Protein AF-A0AAW4WSS5-F1 (afdb_monomer_lite)

Sequence (251 aa):
MPKKILSFTLILIFLLSTAAFAASLDDFDKELLIRVYKDLDSDDLEYMARLGLNSKDISLILYYYSNSGQKLDDHQLRNIARKKDSLDDYHHNFWLPKIIFDDSLIRFRHPKRSRLLPPLNTNKYDRRREHLGGIETIKVRGPNYEYKYINDARGIEEKIEIKMQKYEYYYRDKNMIEKLDVNYANKKYSYYYKNLRTGRTIEKEGRGRKISRETVYNELKDSYQEDKSENGDNGIDISFDIIIDLSDLLN

Secondary structure (DSSP, 8-state):
--SSSHHHHHHHHHHSS------PPPHHHHHHHHHHEET--HHHHHHHHHTT--HHHHHHHHHHHHHHT--EEHHHHHHHHTTGGGGGGGGGGGT--SEE-SSS-----SPP-----PPTT-SEEEEEEEETTEEEEEEEETTEEEEEEEEGGGTEEEEEEEETTEEEEEEE-SSEEEEEEEETTTTEEEEEEEETTT--EEEEEEEPEEP-HHHHHHHHHHHHHHHHH--SS------EE--EE-GGG--

pLDDT: mean 84.86, std 17.18, range [31.66, 98.38]

Organism: NCBI:txid2886943

Structure (mmCIF, N/CA/C/O backbone):
data_AF-A0AAW4WSS5-F1
#
_entry.id   AF-A0AAW4WSS5-F1
#
loop_
_atom_site.group_PDB
_atom_site.id
_atom_site.type_symbol
_atom_site.label_atom_id
_atom_site.label_alt_id
_atom_site.label_comp_id
_atom_site.label_asym_id
_atom_site.label_entity_id
_atom_site.label_seq_id
_atom_site.pdbx_PDB_ins_code
_atom_site.Cartn_x
_atom_site.Cartn_y
_atom_site.Cartn_z
_atom_site.occupancy
_atom_site.B_iso_or_equiv
_atom_site.auth_seq_id
_atom_site.auth_comp_id
_atom_site.auth_asym_id
_atom_site.auth_atom_id
_atom_site.pdbx_PDB_model_num
ATOM 1 N N . MET A 1 1 ? 55.615 10.386 -30.350 1.00 52.59 1 MET A N 1
ATOM 2 C CA . MET A 1 1 ? 55.055 9.505 -29.299 1.00 52.59 1 MET A CA 1
ATOM 3 C C . MET A 1 1 ? 54.347 10.377 -28.267 1.00 52.59 1 MET A C 1
ATOM 5 O O . MET A 1 1 ? 55.039 11.015 -27.491 1.00 52.59 1 MET A O 1
ATOM 9 N N . PRO A 1 2 ? 53.017 10.561 -28.372 1.00 48.25 2 PRO A N 1
ATOM 10 C CA . PRO A 1 2 ? 52.142 10.285 -27.223 1.00 48.25 2 PRO A CA 1
ATOM 11 C C . PRO A 1 2 ? 50.711 9.931 -27.689 1.00 48.25 2 PRO A C 1
ATOM 13 O O . PRO A 1 2 ? 49.841 10.786 -27.778 1.00 48.25 2 PRO A O 1
ATOM 16 N N . LYS A 1 3 ? 50.447 8.672 -28.052 1.00 46.41 3 LYS A N 1
ATOM 17 C CA . LYS A 1 3 ? 49.067 8.194 -28.309 1.00 46.41 3 LYS A CA 1
ATOM 18 C C . LYS A 1 3 ? 48.658 7.010 -27.430 1.00 46.41 3 LYS A C 1
ATOM 20 O O . LYS A 1 3 ? 47.495 6.640 -27.415 1.00 46.41 3 LYS A O 1
ATOM 25 N N . LYS A 1 4 ? 49.594 6.448 -26.656 1.00 47.72 4 LYS A N 1
ATOM 26 C CA . LYS A 1 4 ? 49.336 5.294 -25.777 1.00 47.72 4 LYS A CA 1
ATOM 27 C C . LYS A 1 4 ? 48.935 5.671 -24.345 1.00 47.72 4 LYS A C 1
ATOM 29 O O . LYS A 1 4 ? 48.371 4.837 -23.655 1.00 47.72 4 LYS A O 1
ATOM 34 N N . ILE A 1 5 ? 49.164 6.918 -23.920 1.00 50.47 5 ILE A N 1
ATOM 35 C CA . ILE A 1 5 ? 48.844 7.369 -22.551 1.00 50.47 5 ILE A CA 1
ATOM 36 C C . ILE A 1 5 ? 47.370 7.797 -22.434 1.00 50.47 5 ILE A C 1
ATOM 38 O O . ILE A 1 5 ? 46.752 7.573 -21.402 1.00 50.47 5 ILE A O 1
ATOM 42 N N . LEU A 1 6 ? 46.764 8.313 -23.513 1.00 45.38 6 LEU A N 1
ATOM 43 C CA . LEU A 1 6 ? 45.373 8.791 -23.482 1.00 45.38 6 LEU A CA 1
ATOM 44 C C . LEU A 1 6 ? 44.325 7.662 -23.473 1.00 45.38 6 LEU A C 1
ATOM 46 O O . LEU A 1 6 ? 43.190 7.876 -23.067 1.00 45.38 6 LEU A O 1
ATOM 50 N N . SER A 1 7 ? 44.694 6.458 -23.924 1.00 47.03 7 SER A N 1
ATOM 51 C CA . SER A 1 7 ? 43.761 5.324 -23.969 1.00 47.03 7 SER A CA 1
ATOM 52 C C . SER A 1 7 ? 43.646 4.603 -22.623 1.00 47.03 7 SER A C 1
ATOM 54 O O . SER A 1 7 ? 42.629 3.969 -22.363 1.00 47.03 7 SER A O 1
ATOM 56 N N . PHE A 1 8 ? 44.660 4.714 -21.758 1.00 45.06 8 PHE A N 1
ATOM 57 C CA . PHE A 1 8 ? 44.653 4.075 -20.438 1.00 45.06 8 PHE A CA 1
ATOM 58 C C . PHE A 1 8 ? 43.858 4.878 -19.401 1.00 45.06 8 PHE A C 1
ATOM 60 O O . PHE A 1 8 ? 43.203 4.286 -18.549 1.00 45.06 8 PHE A O 1
ATOM 67 N N . THR A 1 9 ? 43.833 6.211 -19.502 1.00 50.53 9 THR A N 1
ATOM 68 C CA . THR A 1 9 ? 43.007 7.057 -18.626 1.00 50.53 9 THR A CA 1
ATOM 69 C C . THR A 1 9 ? 41.514 6.915 -18.911 1.00 50.53 9 THR A C 1
ATOM 71 O O . THR A 1 9 ? 40.727 6.928 -17.971 1.00 50.53 9 THR A O 1
ATOM 74 N N . LEU A 1 10 ? 41.103 6.696 -20.167 1.00 46.38 10 LEU A N 1
ATOM 75 C CA . LEU A 1 10 ? 39.686 6.490 -20.493 1.00 46.38 10 LEU A CA 1
ATOM 76 C C . LEU A 1 10 ? 39.153 5.138 -19.984 1.00 46.38 10 LEU A C 1
ATOM 78 O O . LEU A 1 10 ? 38.023 5.067 -19.514 1.00 46.38 10 LEU A O 1
ATOM 82 N N . ILE A 1 11 ? 39.978 4.085 -20.021 1.00 49.66 11 ILE A N 1
ATOM 83 C CA . ILE A 1 11 ? 39.623 2.754 -19.496 1.00 49.66 11 ILE A CA 1
ATOM 84 C C . ILE A 1 11 ? 39.577 2.769 -17.960 1.00 49.66 11 ILE A C 1
ATOM 86 O O . ILE A 1 11 ? 38.700 2.144 -17.370 1.00 49.66 11 ILE A O 1
ATOM 90 N N . LEU A 1 12 ? 40.447 3.543 -17.300 1.00 42.94 12 LEU A N 1
ATOM 91 C CA . LEU A 1 12 ? 40.427 3.684 -15.842 1.00 42.94 12 LEU A CA 1
ATOM 92 C C . LEU A 1 12 ? 39.216 4.499 -15.346 1.00 42.94 12 LEU A C 1
ATOM 94 O O . LEU A 1 12 ? 38.620 4.142 -14.337 1.00 42.94 12 LEU A O 1
ATOM 98 N N . ILE A 1 13 ? 38.793 5.536 -16.081 1.00 48.16 13 ILE A N 1
ATOM 99 C CA . ILE A 1 13 ? 37.573 6.308 -15.771 1.00 48.16 13 ILE A CA 1
ATOM 100 C C . ILE A 1 13 ? 36.303 5.468 -16.005 1.00 48.16 13 ILE A C 1
ATOM 102 O O . ILE A 1 13 ? 35.324 5.631 -15.281 1.00 48.16 13 ILE A O 1
ATOM 106 N N . PHE A 1 14 ? 36.327 4.528 -16.956 1.00 41.00 14 PHE A N 1
ATOM 107 C CA . PHE A 1 14 ? 35.210 3.604 -17.191 1.00 41.00 14 PHE A CA 1
ATOM 108 C C . PHE A 1 14 ? 35.157 2.441 -16.183 1.00 41.00 14 PHE A C 1
ATOM 110 O O . PHE A 1 14 ? 34.084 1.912 -15.919 1.00 41.00 14 PHE A O 1
ATOM 117 N N . LEU A 1 15 ? 36.291 2.060 -15.583 1.00 39.00 15 LEU A N 1
ATOM 118 C CA . LEU A 1 15 ? 36.346 1.062 -14.503 1.00 39.00 15 LEU A CA 1
ATOM 119 C C . LEU A 1 15 ? 36.041 1.654 -13.116 1.00 39.00 15 LEU A C 1
ATOM 121 O O . LEU A 1 15 ? 35.640 0.924 -12.215 1.00 39.00 15 LEU A O 1
ATOM 125 N N . LEU A 1 16 ? 36.181 2.972 -12.939 1.00 35.91 16 LEU A N 1
ATOM 126 C CA . LEU A 1 16 ? 35.807 3.677 -11.706 1.00 35.91 16 LEU A CA 1
ATOM 127 C C . LEU A 1 16 ? 34.313 4.045 -11.632 1.00 35.91 16 LEU A C 1
ATOM 12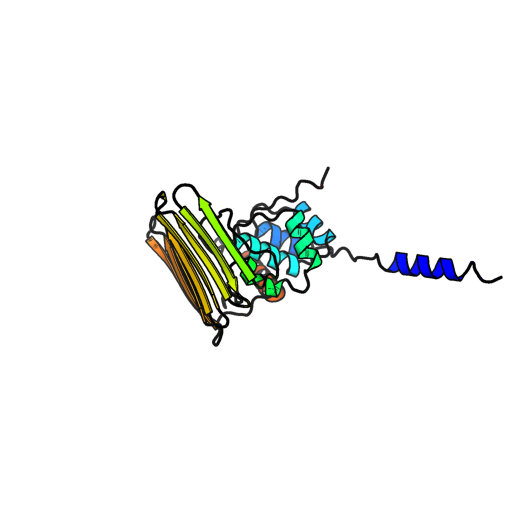9 O O . LEU A 1 16 ? 33.848 4.430 -10.562 1.00 35.91 16 LEU A O 1
ATOM 133 N N . SER A 1 17 ? 33.540 3.905 -12.717 1.00 36.25 17 SER A N 1
ATOM 134 C CA . SER A 1 17 ? 32.095 4.195 -12.723 1.00 36.25 17 SER A CA 1
ATOM 135 C C . SER A 1 17 ? 31.201 2.990 -12.403 1.00 36.25 17 SER A C 1
ATOM 137 O O . SER A 1 17 ? 29.992 3.160 -12.263 1.00 36.25 17 SER A O 1
ATOM 139 N N . THR A 1 18 ? 31.763 1.787 -12.235 1.00 40.75 18 THR A N 1
ATOM 140 C CA . THR A 1 18 ? 30.997 0.575 -11.883 1.00 40.75 18 THR A CA 1
ATOM 141 C C . THR A 1 18 ? 31.206 0.102 -10.451 1.00 40.75 18 THR A C 1
ATOM 143 O O . THR A 1 18 ? 30.745 -0.983 -10.103 1.00 40.75 18 THR A O 1
ATOM 146 N N . ALA A 1 19 ? 31.814 0.913 -9.581 1.00 39.81 19 ALA A N 1
ATOM 147 C CA . ALA A 1 19 ? 31.642 0.738 -8.142 1.00 39.81 19 ALA A CA 1
ATOM 148 C C . ALA A 1 19 ? 30.224 1.193 -7.754 1.00 39.81 19 ALA A C 1
ATOM 150 O O . ALA A 1 19 ? 30.029 2.160 -7.021 1.00 39.81 19 ALA A O 1
ATOM 151 N N . ALA A 1 20 ? 29.211 0.506 -8.290 1.00 44.41 20 ALA A N 1
ATOM 152 C CA . ALA A 1 20 ? 27.921 0.444 -7.642 1.00 44.41 20 ALA A CA 1
ATOM 153 C C . ALA A 1 20 ? 28.213 -0.169 -6.274 1.00 44.41 20 ALA A C 1
ATOM 155 O O . ALA A 1 20 ? 28.482 -1.364 -6.170 1.00 44.41 20 ALA A O 1
ATOM 156 N N . PHE A 1 21 ? 28.276 0.671 -5.241 1.00 44.75 21 PHE A N 1
ATOM 157 C CA . PHE A 1 21 ? 28.207 0.203 -3.869 1.00 44.75 21 PHE A CA 1
ATOM 158 C C . PHE A 1 21 ? 26.943 -0.650 -3.799 1.00 44.75 21 PHE A C 1
ATOM 160 O O . PHE A 1 21 ? 25.836 -0.111 -3.834 1.00 44.75 21 PHE A O 1
ATOM 167 N N . ALA A 1 22 ? 27.100 -1.975 -3.793 1.00 48.97 22 ALA A N 1
ATOM 168 C CA . ALA A 1 22 ? 26.022 -2.857 -3.400 1.00 48.97 22 ALA A CA 1
ATOM 169 C C . ALA A 1 22 ? 25.652 -2.391 -1.994 1.00 48.97 22 ALA A C 1
ATOM 171 O O . ALA A 1 22 ? 26.481 -2.454 -1.085 1.00 48.97 22 ALA A O 1
ATOM 172 N N . ALA A 1 23 ? 24.471 -1.795 -1.851 1.00 56.12 23 ALA A N 1
ATOM 173 C CA . ALA A 1 23 ? 23.984 -1.374 -0.556 1.00 56.12 23 ALA A CA 1
ATOM 174 C C . ALA A 1 23 ? 23.764 -2.660 0.239 1.00 56.12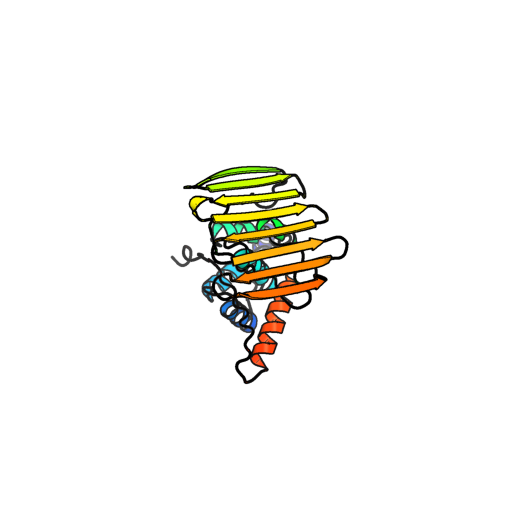 23 ALA A C 1
ATOM 176 O O . ALA A 1 23 ? 22.763 -3.335 0.042 1.00 56.12 23 ALA A O 1
ATOM 177 N N . SER A 1 24 ? 24.730 -3.067 1.060 1.00 67.69 24 SER A N 1
ATOM 178 C CA . SER A 1 24 ? 24.534 -4.211 1.940 1.00 67.69 24 SER A CA 1
ATOM 179 C C . SER A 1 24 ? 23.489 -3.812 2.973 1.00 67.69 24 SER A C 1
ATOM 181 O O . SER A 1 24 ? 23.709 -2.862 3.726 1.00 67.69 24 SER A O 1
ATOM 183 N N . LEU A 1 25 ? 22.356 -4.510 2.981 1.00 84.44 25 LEU A N 1
ATOM 184 C CA . LEU A 1 25 ? 21.400 -4.428 4.080 1.00 84.44 25 LEU A CA 1
ATOM 185 C C . LEU A 1 25 ? 22.075 -4.951 5.345 1.00 84.44 25 LEU A C 1
ATOM 187 O O . LEU A 1 25 ? 22.717 -6.004 5.295 1.00 84.44 25 LEU A O 1
ATOM 191 N N . ASP A 1 26 ? 21.942 -4.217 6.447 1.00 89.25 26 ASP A N 1
ATOM 192 C CA . ASP A 1 26 ? 22.393 -4.719 7.738 1.00 89.25 26 ASP A CA 1
ATOM 193 C C . ASP A 1 26 ? 21.463 -5.833 8.254 1.00 89.25 26 ASP A C 1
ATOM 195 O O . ASP A 1 26 ? 20.334 -6.009 7.782 1.00 89.25 26 ASP A O 1
ATOM 199 N N . ASP A 1 27 ? 21.964 -6.630 9.199 1.00 90.12 27 ASP A N 1
ATOM 200 C CA . ASP A 1 27 ? 21.242 -7.799 9.711 1.00 90.12 27 ASP A CA 1
ATOM 201 C C . ASP A 1 27 ? 19.931 -7.413 10.409 1.00 90.12 27 ASP A C 1
ATOM 203 O O . ASP A 1 27 ? 18.954 -8.162 10.349 1.00 90.12 27 ASP A O 1
ATOM 207 N N . PHE A 1 28 ? 19.885 -6.230 11.031 1.00 90.38 28 PHE A N 1
ATOM 208 C CA . PHE A 1 28 ? 18.679 -5.719 11.677 1.00 90.38 28 PHE A CA 1
ATOM 209 C C . PHE A 1 28 ? 17.586 -5.427 10.644 1.00 90.38 28 PHE A C 1
ATOM 211 O O . PHE A 1 28 ? 16.444 -5.845 10.827 1.00 90.38 28 PHE A O 1
ATOM 218 N N . ASP A 1 29 ? 17.930 -4.748 9.551 1.00 93.19 29 ASP A N 1
ATOM 219 C CA . ASP A 1 29 ? 17.008 -4.415 8.469 1.00 93.19 29 ASP A CA 1
ATOM 220 C C . ASP A 1 29 ? 16.487 -5.679 7.774 1.00 93.19 29 ASP A C 1
ATOM 222 O O . ASP A 1 29 ? 15.298 -5.760 7.456 1.00 93.19 29 ASP A O 1
ATOM 226 N N . LYS A 1 30 ? 17.343 -6.693 7.577 1.00 92.56 30 LYS A N 1
ATOM 227 C CA . LYS A 1 30 ? 16.909 -7.993 7.042 1.00 92.56 30 LYS A CA 1
ATOM 228 C C . LYS A 1 30 ? 15.907 -8.681 7.970 1.00 92.56 30 LYS A C 1
ATOM 230 O O . LYS A 1 30 ? 14.840 -9.090 7.514 1.00 92.56 30 LYS A O 1
ATOM 235 N N . GLU A 1 31 ? 16.226 -8.778 9.263 1.00 92.38 31 GLU A N 1
ATOM 236 C CA . GLU A 1 31 ? 15.353 -9.396 10.271 1.00 92.38 31 GLU A CA 1
ATOM 237 C C . GLU A 1 31 ? 14.001 -8.668 10.358 1.00 92.38 31 GLU A C 1
ATOM 239 O O . GLU A 1 31 ? 12.949 -9.310 10.345 1.00 92.38 31 GLU A O 1
ATOM 244 N N . LEU A 1 32 ? 14.026 -7.330 10.388 1.00 92.38 32 LEU A N 1
ATOM 245 C CA . LEU A 1 32 ? 12.836 -6.480 10.385 1.00 92.38 32 LEU A CA 1
ATOM 246 C C . LEU A 1 32 ? 11.932 -6.798 9.188 1.00 92.38 32 LEU A C 1
ATOM 248 O O . LEU A 1 32 ? 10.745 -7.072 9.360 1.00 92.38 32 LEU A O 1
ATOM 252 N N . LEU A 1 33 ? 12.482 -6.758 7.972 1.00 93.69 33 LEU A N 1
ATOM 253 C CA . LEU A 1 33 ? 11.693 -6.891 6.749 1.00 93.69 33 LEU A CA 1
ATOM 254 C C . LEU A 1 33 ? 11.118 -8.300 6.570 1.00 93.69 33 LEU A C 1
ATOM 256 O O . LEU A 1 33 ? 9.941 -8.414 6.230 1.00 93.69 33 LEU A O 1
ATOM 260 N N . ILE A 1 34 ? 11.902 -9.348 6.846 1.00 92.38 34 ILE A N 1
ATOM 261 C CA . ILE A 1 34 ? 11.443 -10.748 6.778 1.00 92.38 34 ILE A CA 1
ATOM 262 C C . ILE A 1 34 ? 10.308 -10.995 7.776 1.00 92.38 34 ILE A C 1
ATOM 264 O O . ILE A 1 34 ? 9.350 -11.704 7.478 1.00 92.38 34 ILE A O 1
ATOM 268 N N . ARG A 1 35 ? 10.382 -10.395 8.969 1.00 89.81 35 ARG A N 1
ATOM 269 C CA . ARG A 1 35 ? 9.326 -10.553 9.973 1.00 89.81 35 ARG A CA 1
ATOM 270 C C . ARG A 1 35 ? 8.041 -9.821 9.588 1.00 89.81 35 ARG A C 1
ATOM 272 O O . ARG A 1 35 ? 6.952 -10.348 9.802 1.00 89.81 35 ARG A O 1
ATOM 279 N N . VAL A 1 36 ? 8.164 -8.612 9.044 1.00 90.75 36 VAL A N 1
ATOM 280 C CA . VAL A 1 36 ? 7.022 -7.760 8.684 1.00 90.75 36 VAL A CA 1
ATOM 281 C C . VAL A 1 36 ? 6.296 -8.271 7.439 1.00 90.75 36 VAL A C 1
ATOM 283 O O . VAL A 1 36 ? 5.067 -8.225 7.379 1.00 90.75 36 VAL A O 1
ATOM 286 N N . TYR A 1 37 ? 7.022 -8.737 6.423 1.00 91.19 37 TYR A N 1
ATOM 287 C CA . TYR A 1 37 ? 6.441 -9.129 5.140 1.00 91.19 37 TYR A CA 1
ATOM 288 C C . TYR A 1 37 ? 6.441 -10.644 4.982 1.00 91.19 37 TYR A C 1
ATOM 290 O O . TYR A 1 37 ? 7.486 -11.264 4.813 1.00 91.19 37 TYR A O 1
ATOM 298 N N . LYS A 1 38 ? 5.247 -11.244 4.992 1.00 84.62 38 LYS A N 1
ATOM 299 C CA . LYS A 1 38 ? 5.111 -12.694 4.808 1.00 84.62 38 LYS A CA 1
ATOM 300 C C . LYS A 1 38 ? 5.587 -13.108 3.425 1.00 84.62 38 LYS A C 1
ATOM 302 O O . LYS A 1 38 ? 5.317 -12.404 2.459 1.00 84.62 38 LYS A O 1
ATOM 307 N N . ASP A 1 39 ? 6.193 -14.284 3.342 1.00 85.75 39 ASP A N 1
ATOM 308 C CA . ASP A 1 39 ? 6.726 -14.872 2.108 1.00 85.75 39 ASP A CA 1
ATOM 309 C C . ASP A 1 39 ? 7.959 -14.145 1.537 1.00 85.75 39 ASP A C 1
ATOM 311 O O . ASP A 1 39 ? 8.368 -14.457 0.426 1.00 85.75 39 ASP A O 1
ATOM 315 N N . LEU A 1 40 ? 8.553 -13.200 2.280 1.00 90.25 40 LEU A N 1
ATOM 316 C CA . LEU A 1 40 ? 9.841 -12.590 1.952 1.00 90.25 40 LEU A CA 1
ATOM 317 C C . LEU A 1 40 ? 10.980 -13.376 2.608 1.00 90.25 40 LEU A C 1
ATOM 319 O O . LEU A 1 40 ? 10.927 -13.648 3.811 1.00 90.25 40 LEU A O 1
ATOM 323 N N . ASP A 1 41 ? 12.032 -13.674 1.852 1.00 90.56 41 ASP A N 1
ATOM 324 C CA . ASP A 1 41 ? 13.237 -14.312 2.381 1.00 90.56 41 ASP A CA 1
ATOM 325 C C . ASP A 1 41 ? 14.504 -13.445 2.236 1.00 90.56 41 ASP A C 1
ATOM 327 O O . ASP A 1 41 ? 14.482 -12.295 1.785 1.00 90.56 41 ASP A O 1
ATOM 331 N N . SER A 1 42 ? 15.635 -13.974 2.715 1.00 91.00 42 SER A N 1
ATOM 332 C CA . SER A 1 42 ? 16.917 -13.265 2.650 1.00 91.00 42 SER A CA 1
ATOM 333 C C . SER A 1 42 ? 17.444 -13.137 1.218 1.00 91.00 42 SER A C 1
ATOM 335 O O . SER A 1 42 ? 18.116 -12.148 0.922 1.00 91.00 42 SER A O 1
ATOM 337 N N . ASP A 1 43 ? 17.159 -14.097 0.338 1.00 90.94 43 ASP A N 1
ATOM 338 C CA . ASP A 1 43 ? 17.661 -14.094 -1.037 1.00 90.94 43 ASP A CA 1
ATOM 339 C C . ASP A 1 43 ? 16.951 -13.006 -1.854 1.00 90.94 43 ASP A C 1
ATOM 341 O O . ASP A 1 43 ? 17.603 -12.251 -2.583 1.00 90.94 43 ASP A O 1
ATOM 345 N N . ASP A 1 44 ? 15.641 -12.838 -1.646 1.00 92.94 44 ASP A N 1
ATOM 346 C CA . ASP A 1 44 ? 14.851 -11.732 -2.189 1.00 92.94 44 ASP A CA 1
ATOM 347 C C . ASP A 1 44 ? 15.447 -10.371 -1.796 1.00 92.94 44 ASP A C 1
ATOM 349 O O . ASP A 1 44 ? 15.666 -9.494 -2.640 1.00 92.94 44 ASP A O 1
ATOM 353 N N . LEU A 1 45 ? 15.745 -10.190 -0.505 1.00 94.06 45 LEU A N 1
ATOM 354 C CA . LEU A 1 45 ? 16.316 -8.953 0.031 1.00 94.06 45 LEU A CA 1
ATOM 355 C C . LEU A 1 45 ? 17.715 -8.672 -0.513 1.00 94.06 45 LEU A C 1
ATOM 357 O O . LEU A 1 45 ? 18.035 -7.532 -0.864 1.00 94.06 45 LEU A O 1
ATOM 361 N N . GLU A 1 46 ? 18.554 -9.699 -0.614 1.00 92.00 46 GLU A N 1
ATOM 362 C CA . GLU A 1 46 ? 19.876 -9.573 -1.218 1.00 92.00 46 GLU A CA 1
ATOM 363 C C . GLU A 1 46 ? 19.794 -9.215 -2.693 1.00 92.00 46 GLU A C 1
ATOM 365 O O . GLU A 1 46 ? 20.582 -8.399 -3.181 1.00 92.00 46 GLU A O 1
ATOM 370 N N . TYR A 1 47 ? 18.828 -9.778 -3.410 1.00 91.69 47 TYR A N 1
ATOM 371 C CA . TYR A 1 47 ? 18.610 -9.431 -4.798 1.00 91.69 47 TYR A CA 1
ATOM 372 C C . TYR A 1 47 ? 18.176 -7.967 -4.955 1.00 91.69 47 TYR A C 1
ATOM 374 O O . TYR A 1 47 ? 18.758 -7.232 -5.759 1.00 91.69 47 TYR A O 1
ATOM 382 N N . MET A 1 48 ? 17.236 -7.493 -4.130 1.00 94.56 48 MET A N 1
ATOM 383 C CA . MET A 1 48 ? 16.845 -6.078 -4.094 1.00 94.56 48 MET A CA 1
ATOM 384 C C . MET A 1 48 ? 18.035 -5.156 -3.784 1.00 94.56 48 MET A C 1
ATOM 386 O O . MET A 1 48 ? 18.236 -4.150 -4.471 1.00 94.56 48 MET A O 1
ATOM 390 N N . ALA A 1 49 ? 18.867 -5.525 -2.809 1.00 93.94 49 ALA A N 1
ATOM 391 C CA . ALA A 1 49 ? 20.089 -4.808 -2.454 1.00 93.94 49 ALA A CA 1
ATOM 392 C C . ALA A 1 49 ? 21.099 -4.736 -3.616 1.00 93.94 49 ALA A C 1
ATOM 394 O O . ALA A 1 49 ? 21.665 -3.673 -3.892 1.00 93.94 49 ALA A O 1
ATOM 395 N N . ARG A 1 50 ? 21.282 -5.836 -4.364 1.00 92.06 50 ARG A N 1
ATOM 396 C CA . ARG A 1 50 ? 22.129 -5.883 -5.575 1.00 92.06 50 ARG A CA 1
ATOM 397 C C . ARG A 1 50 ? 21.624 -4.961 -6.688 1.00 92.06 50 ARG A C 1
ATOM 399 O O . ARG A 1 50 ? 22.427 -4.495 -7.493 1.00 92.06 50 ARG A O 1
ATOM 406 N N . LEU A 1 51 ? 20.326 -4.647 -6.722 1.00 93.19 51 LEU A N 1
ATOM 407 C CA . LEU A 1 51 ? 19.750 -3.646 -7.630 1.00 93.19 51 LEU A CA 1
ATOM 408 C C . LEU A 1 51 ? 19.962 -2.192 -7.158 1.00 93.19 51 LEU A C 1
ATOM 410 O O . LEU A 1 51 ? 19.504 -1.262 -7.825 1.00 93.19 51 LEU A O 1
ATOM 414 N N . GLY A 1 52 ? 20.664 -1.975 -6.042 1.00 93.12 52 GLY A N 1
ATOM 415 C CA . GLY A 1 52 ? 20.975 -0.648 -5.504 1.00 93.12 52 GLY A CA 1
ATOM 416 C C . GLY A 1 52 ? 19.845 -0.025 -4.680 1.00 93.12 52 GLY A C 1
ATOM 417 O O . GLY A 1 52 ? 19.813 1.201 -4.521 1.00 93.12 52 GLY A O 1
ATOM 418 N N . LEU A 1 53 ? 18.911 -0.845 -4.189 1.00 95.12 53 LEU A N 1
ATOM 419 C CA . LEU A 1 53 ? 17.852 -0.440 -3.266 1.00 95.12 53 LEU A CA 1
ATOM 420 C C . LEU A 1 53 ? 18.364 -0.557 -1.825 1.00 95.12 53 LEU A C 1
ATOM 422 O O . LEU A 1 53 ? 18.871 -1.603 -1.432 1.00 95.12 53 LEU A O 1
ATOM 426 N N . ASN A 1 54 ? 18.236 0.510 -1.036 1.00 94.94 54 ASN A N 1
ATOM 427 C CA . ASN A 1 54 ? 18.505 0.443 0.407 1.00 94.94 54 ASN A CA 1
ATOM 428 C C . ASN A 1 54 ? 17.254 -0.017 1.181 1.00 94.94 54 ASN A C 1
ATOM 430 O O . ASN A 1 54 ? 16.173 -0.138 0.605 1.00 94.94 54 ASN A O 1
ATOM 434 N N . SER A 1 55 ? 17.371 -0.226 2.494 1.00 95.38 55 SER A N 1
ATOM 435 C CA . SER A 1 55 ? 16.252 -0.682 3.332 1.00 95.38 55 SER A CA 1
ATOM 436 C C . SER A 1 55 ? 15.026 0.226 3.265 1.00 95.38 55 SER A C 1
ATOM 438 O O . SER A 1 55 ? 13.908 -0.273 3.218 1.00 95.38 55 SER A O 1
ATOM 440 N N . LYS A 1 56 ? 15.199 1.547 3.162 1.00 96.31 56 LYS A N 1
ATOM 441 C CA . LYS A 1 56 ? 14.077 2.491 3.025 1.00 96.31 56 LYS A CA 1
ATOM 442 C C . LYS A 1 56 ? 13.370 2.348 1.680 1.00 96.31 56 LYS A C 1
ATOM 444 O O . LYS A 1 56 ? 12.140 2.376 1.630 1.00 96.31 56 LYS A O 1
ATOM 449 N N . ASP A 1 57 ? 14.139 2.192 0.602 1.00 96.69 57 ASP A N 1
ATOM 450 C CA . ASP A 1 57 ? 13.592 1.949 -0.734 1.00 96.69 57 ASP A CA 1
ATOM 451 C C . ASP A 1 57 ? 12.785 0.641 -0.739 1.00 96.69 57 ASP A C 1
ATOM 453 O O . ASP A 1 57 ? 11.637 0.621 -1.187 1.00 96.69 57 ASP A O 1
ATOM 457 N N . ILE A 1 58 ? 13.359 -0.428 -0.179 1.00 96.62 58 ILE A N 1
ATOM 458 C CA . ILE A 1 58 ? 12.730 -1.750 -0.082 1.00 96.62 58 ILE A CA 1
ATOM 459 C C . ILE A 1 58 ? 11.456 -1.687 0.763 1.00 96.62 58 ILE A C 1
ATOM 461 O O . ILE A 1 58 ? 10.409 -2.142 0.303 1.00 96.62 58 ILE A O 1
ATOM 465 N N . SER A 1 59 ? 11.495 -1.057 1.942 1.00 96.12 59 SER A N 1
ATOM 466 C CA . SER A 1 59 ? 10.323 -0.888 2.809 1.00 96.12 59 SER A CA 1
ATOM 467 C C . SER A 1 59 ? 9.147 -0.254 2.076 1.00 96.12 59 SER A C 1
ATOM 469 O O . SER A 1 59 ? 8.019 -0.731 2.194 1.00 96.12 59 SER A O 1
ATOM 471 N N . LEU A 1 60 ? 9.392 0.806 1.299 1.00 96.44 60 LEU A N 1
ATOM 472 C CA . LEU A 1 60 ? 8.331 1.481 0.554 1.00 96.44 60 LEU A CA 1
ATOM 473 C C . LEU A 1 60 ? 7.781 0.615 -0.586 1.00 96.44 60 LEU A C 1
ATOM 475 O O . LEU A 1 60 ? 6.568 0.571 -0.789 1.00 96.44 60 LEU A O 1
ATOM 479 N N . ILE A 1 61 ? 8.655 -0.093 -1.309 1.00 95.50 61 ILE A N 1
ATOM 480 C CA . ILE A 1 61 ? 8.250 -1.015 -2.377 1.00 95.50 61 ILE A CA 1
ATOM 481 C C . ILE A 1 61 ? 7.365 -2.125 -1.801 1.00 95.50 61 ILE A C 1
ATOM 483 O O . ILE A 1 61 ? 6.244 -2.323 -2.266 1.00 95.50 61 ILE A O 1
ATOM 487 N N . LEU A 1 62 ? 7.814 -2.812 -0.753 1.00 95.25 62 LEU A N 1
ATOM 488 C CA . LEU A 1 62 ? 7.058 -3.903 -0.134 1.00 95.25 62 LEU A CA 1
ATOM 489 C C . LEU A 1 62 ? 5.716 -3.412 0.440 1.00 95.25 62 LEU A C 1
ATOM 491 O O . LEU A 1 62 ? 4.679 -4.064 0.272 1.00 95.25 62 LEU A O 1
ATOM 495 N N . TYR A 1 63 ? 5.691 -2.215 1.029 1.00 95.00 63 TYR A N 1
ATOM 496 C CA . TYR A 1 63 ? 4.469 -1.587 1.531 1.00 95.00 63 TYR A CA 1
ATOM 497 C C . TYR A 1 63 ? 3.439 -1.312 0.421 1.00 95.00 63 TYR A C 1
ATOM 499 O O . TYR A 1 63 ? 2.239 -1.562 0.577 1.00 95.00 63 TYR A O 1
ATOM 507 N N . TYR A 1 64 ? 3.902 -0.836 -0.734 1.00 93.56 64 TYR A N 1
ATOM 508 C CA . TYR A 1 64 ? 3.069 -0.622 -1.914 1.00 93.56 64 TYR A CA 1
ATOM 509 C C . TYR A 1 64 ? 2.493 -1.924 -2.484 1.00 93.56 64 TYR A C 1
ATOM 511 O O . TYR A 1 64 ? 1.300 -2.008 -2.806 1.00 93.56 64 TYR A O 1
ATOM 519 N N . TYR A 1 65 ? 3.313 -2.966 -2.588 1.00 91.81 65 TYR A N 1
ATOM 520 C CA . TYR A 1 65 ? 2.888 -4.248 -3.146 1.00 91.81 65 TYR A CA 1
ATOM 521 C C . TYR A 1 65 ? 1.950 -5.023 -2.220 1.00 91.81 65 TYR A C 1
ATOM 523 O O . TYR A 1 65 ? 0.953 -5.584 -2.686 1.00 91.81 65 TYR A O 1
ATOM 531 N N . SER A 1 66 ? 2.199 -4.986 -0.912 1.00 90.88 66 SER A N 1
ATOM 532 C CA . SER A 1 66 ? 1.331 -5.633 0.077 1.00 90.88 66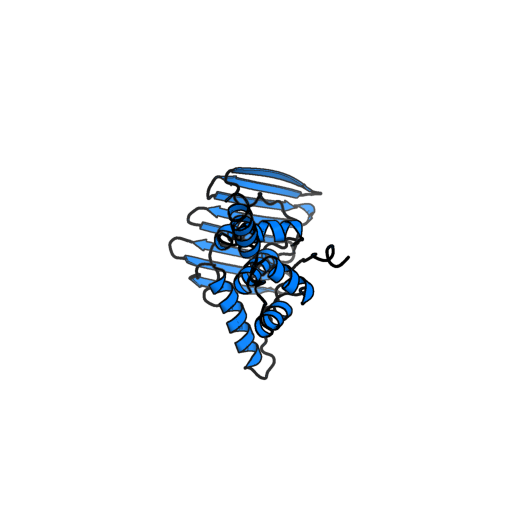 SER A CA 1
ATOM 533 C C . SER A 1 66 ? -0.091 -5.064 0.078 1.00 90.88 66 SER A C 1
ATOM 535 O O . SER A 1 66 ? -1.058 -5.826 0.079 1.00 90.88 66 SER A O 1
ATOM 537 N N . ASN A 1 67 ? -0.242 -3.739 -0.017 1.00 89.94 67 ASN A N 1
ATOM 538 C CA . ASN A 1 67 ? -1.555 -3.088 -0.050 1.00 89.94 67 ASN A CA 1
ATOM 539 C C . ASN A 1 67 ? -2.279 -3.242 -1.389 1.00 89.94 67 ASN A C 1
ATOM 541 O O . ASN A 1 67 ? -3.488 -3.462 -1.425 1.00 89.94 67 ASN A O 1
ATOM 545 N N . SER A 1 68 ? -1.558 -3.142 -2.504 1.00 86.56 68 SER A N 1
ATOM 546 C CA . SER A 1 68 ? -2.179 -3.244 -3.829 1.00 86.56 68 SER A CA 1
ATOM 547 C C . SER A 1 68 ? -2.600 -4.679 -4.185 1.00 86.56 68 SER A C 1
ATOM 549 O O . SER A 1 68 ? -3.429 -4.889 -5.078 1.00 86.56 68 SER A O 1
ATOM 551 N N . GLY A 1 69 ? -2.053 -5.683 -3.488 1.00 82.44 69 GLY A N 1
ATOM 552 C CA . GLY A 1 69 ? -2.255 -7.103 -3.783 1.00 82.44 69 GLY A CA 1
ATOM 553 C C . GLY A 1 69 ? -1.636 -7.537 -5.114 1.00 82.44 69 GLY A C 1
ATOM 554 O O . GLY A 1 69 ? -2.038 -8.561 -5.667 1.00 82.44 69 GLY A O 1
ATOM 555 N N . GLN A 1 70 ? -0.709 -6.739 -5.646 1.00 85.88 70 GLN A N 1
ATOM 556 C CA . GLN A 1 70 ? 0.032 -7.040 -6.864 1.00 85.88 70 GLN A CA 1
ATOM 557 C C . GLN A 1 70 ? 1.140 -8.054 -6.587 1.00 85.88 70 GLN A C 1
ATOM 559 O O . GLN A 1 70 ? 1.679 -8.118 -5.484 1.00 85.88 70 GLN A O 1
ATOM 564 N N . LYS A 1 71 ? 1.495 -8.821 -7.620 1.00 89.06 71 LYS A N 1
ATOM 565 C CA . LYS A 1 71 ? 2.683 -9.672 -7.610 1.00 89.06 71 LYS A CA 1
ATOM 566 C C . LYS A 1 71 ? 3.906 -8.828 -7.959 1.00 89.06 71 LYS A C 1
ATOM 568 O O . LYS A 1 71 ? 3.909 -8.240 -9.039 1.00 89.06 71 LYS A O 1
ATOM 573 N N . LEU A 1 72 ? 4.903 -8.799 -7.079 1.00 90.56 72 LEU A N 1
ATOM 574 C CA . LEU A 1 72 ? 6.225 -8.238 -7.348 1.00 90.56 72 LEU A CA 1
ATOM 575 C C . LEU A 1 72 ? 7.077 -9.305 -8.040 1.00 90.56 72 LEU A C 1
ATOM 577 O O . LEU A 1 72 ? 7.520 -10.257 -7.404 1.00 90.56 72 LEU A O 1
ATOM 581 N N . ASP A 1 73 ? 7.259 -9.150 -9.349 1.00 91.00 73 ASP A N 1
ATOM 582 C CA . ASP A 1 73 ? 8.155 -9.984 -10.155 1.00 91.00 73 ASP A CA 1
ATOM 583 C C . ASP A 1 73 ? 9.471 -9.252 -10.474 1.00 91.00 73 ASP A C 1
ATOM 585 O O . ASP A 1 73 ? 9.583 -8.032 -10.296 1.00 91.00 73 ASP A O 1
ATOM 589 N N . ASP A 1 74 ? 10.465 -9.989 -10.973 1.00 89.88 74 ASP A N 1
ATOM 590 C CA . ASP A 1 74 ? 11.780 -9.441 -11.332 1.00 89.88 74 ASP A CA 1
ATOM 591 C C . ASP A 1 74 ? 11.688 -8.248 -12.297 1.00 89.88 74 ASP A C 1
ATOM 593 O O . ASP A 1 74 ? 12.309 -7.199 -12.098 1.00 89.88 74 ASP A O 1
ATOM 597 N N . HIS A 1 75 ? 10.885 -8.382 -13.352 1.00 89.25 75 HIS A N 1
ATOM 598 C CA . HIS A 1 75 ? 10.759 -7.344 -14.367 1.00 89.25 75 HIS A CA 1
ATOM 599 C C . HIS A 1 75 ? 10.212 -6.042 -13.762 1.00 89.25 75 HIS A C 1
ATOM 601 O O . HIS A 1 75 ? 10.703 -4.947 -14.066 1.00 89.25 75 HIS A O 1
ATOM 607 N N . GLN A 1 76 ? 9.218 -6.141 -12.882 1.00 89.19 76 GLN A N 1
ATOM 608 C CA . GLN A 1 76 ? 8.675 -5.005 -12.150 1.00 89.19 76 GLN A CA 1
ATOM 609 C C . GLN A 1 76 ? 9.706 -4.404 -11.194 1.00 89.19 76 GLN A C 1
ATOM 611 O O . GLN A 1 76 ? 9.916 -3.188 -11.229 1.00 89.19 76 GLN A O 1
ATOM 616 N N . LEU A 1 77 ? 10.398 -5.235 -10.411 1.00 92.94 77 LEU A N 1
ATOM 617 C CA . LEU A 1 77 ? 11.412 -4.787 -9.461 1.00 92.94 77 LEU A CA 1
ATOM 618 C C . LEU A 1 77 ? 12.547 -4.026 -10.162 1.00 92.94 77 LEU A C 1
ATOM 620 O O . LEU A 1 77 ? 12.883 -2.913 -9.758 1.00 92.94 77 LEU A O 1
ATOM 624 N N . ARG A 1 78 ? 13.082 -4.549 -11.273 1.00 91.75 78 ARG A N 1
ATOM 625 C CA . ARG A 1 78 ? 14.114 -3.855 -12.068 1.00 91.75 78 ARG A CA 1
ATOM 626 C C . ARG A 1 78 ? 13.621 -2.524 -12.629 1.00 91.75 78 ARG A C 1
ATOM 628 O O . ARG A 1 78 ? 14.374 -1.550 -12.674 1.00 91.75 78 ARG A O 1
ATOM 635 N N . ASN A 1 79 ? 12.370 -2.461 -13.082 1.00 89.06 79 ASN A N 1
ATOM 636 C CA . ASN A 1 79 ? 11.788 -1.219 -13.594 1.00 89.06 79 ASN A CA 1
ATOM 637 C C . ASN A 1 79 ? 11.615 -0.164 -12.500 1.00 89.06 79 ASN A C 1
ATOM 639 O O . ASN A 1 79 ? 11.819 1.022 -12.767 1.00 89.06 79 ASN A O 1
ATOM 643 N N . ILE A 1 80 ? 11.278 -0.595 -11.286 1.00 91.06 80 ILE A N 1
ATOM 644 C CA . ILE A 1 80 ? 11.192 0.266 -10.110 1.00 91.06 80 ILE A CA 1
ATOM 645 C C . ILE A 1 80 ? 12.585 0.736 -9.682 1.00 91.06 80 ILE A C 1
ATOM 647 O O . ILE A 1 80 ? 12.780 1.935 -9.497 1.00 91.06 80 ILE A O 1
ATOM 651 N N . ALA A 1 81 ? 13.569 -0.164 -9.608 1.00 92.50 81 ALA A N 1
ATOM 652 C CA . ALA A 1 81 ? 14.937 0.159 -9.204 1.00 92.50 81 ALA A CA 1
ATOM 653 C C . ALA A 1 81 ? 15.575 1.236 -10.096 1.00 92.50 81 ALA A C 1
ATOM 655 O O . ALA A 1 81 ? 16.181 2.184 -9.600 1.00 92.50 81 ALA A O 1
ATOM 656 N N . ARG A 1 82 ? 15.334 1.178 -11.413 1.00 91.62 82 ARG A N 1
ATOM 657 C CA . ARG A 1 82 ? 15.768 2.216 -12.372 1.00 91.62 82 ARG A CA 1
ATOM 658 C C . ARG A 1 82 ? 15.166 3.600 -12.116 1.00 91.62 82 ARG A C 1
ATOM 660 O O . ARG A 1 82 ? 15.662 4.580 -12.660 1.00 91.62 82 ARG A O 1
ATOM 667 N N . LYS A 1 83 ? 14.077 3.684 -11.351 1.00 89.62 83 LYS A N 1
ATOM 668 C CA . LYS A 1 83 ? 13.333 4.917 -11.065 1.00 89.62 83 LYS A CA 1
ATOM 669 C C . LYS A 1 83 ? 13.225 5.203 -9.563 1.00 89.62 83 LYS A C 1
ATOM 671 O O . LYS A 1 83 ? 12.347 5.971 -9.155 1.00 89.62 83 LYS A O 1
ATOM 676 N N . LYS A 1 84 ? 14.105 4.605 -8.749 1.00 90.31 84 LYS A N 1
ATOM 677 C CA . LYS A 1 84 ? 14.016 4.605 -7.279 1.00 90.31 84 LYS A CA 1
ATOM 678 C C . LYS A 1 84 ? 13.911 6.003 -6.654 1.00 90.31 84 LYS A C 1
ATOM 680 O O . LYS A 1 84 ? 13.187 6.208 -5.682 1.00 90.31 84 LYS A O 1
ATOM 685 N N . ASP A 1 85 ? 14.533 6.999 -7.279 1.00 90.75 85 ASP A N 1
ATOM 686 C CA . ASP A 1 85 ? 14.527 8.381 -6.787 1.00 90.75 85 ASP A CA 1
ATOM 687 C C . ASP A 1 85 ? 13.122 9.009 -6.766 1.00 90.75 85 ASP A C 1
ATOM 689 O O . ASP A 1 85 ? 12.855 9.885 -5.947 1.00 90.75 85 ASP A O 1
ATOM 693 N N . SER A 1 86 ? 12.207 8.501 -7.599 1.00 89.12 86 SER A N 1
ATOM 694 C CA . SER A 1 86 ? 10.807 8.944 -7.720 1.00 89.12 86 SER A CA 1
ATOM 695 C C . SER A 1 86 ? 9.788 8.015 -7.044 1.00 89.12 86 SER A C 1
ATOM 697 O O . SER A 1 86 ? 8.590 8.149 -7.275 1.00 89.12 86 SER A O 1
ATOM 699 N N . LEU A 1 87 ? 10.243 7.060 -6.222 1.00 88.50 87 LEU A N 1
ATOM 700 C CA . LEU A 1 87 ? 9.374 6.068 -5.571 1.00 88.50 87 LEU A CA 1
ATOM 701 C C . LEU A 1 87 ? 8.194 6.684 -4.810 1.00 88.50 87 LEU A C 1
ATOM 703 O O . LEU A 1 87 ? 7.072 6.202 -4.942 1.00 88.50 87 LEU A O 1
ATOM 707 N N . ASP A 1 88 ? 8.429 7.766 -4.067 1.00 88.12 88 ASP A N 1
ATOM 708 C CA . ASP A 1 88 ? 7.412 8.427 -3.235 1.00 88.12 88 ASP A CA 1
ATOM 709 C C . ASP A 1 88 ? 6.210 8.956 -4.054 1.00 88.12 88 ASP A C 1
ATOM 711 O O . ASP A 1 88 ? 5.100 9.138 -3.534 1.00 88.12 88 ASP A O 1
ATOM 715 N N . ASP A 1 89 ? 6.398 9.166 -5.360 1.00 86.69 89 ASP A N 1
ATOM 716 C CA . ASP A 1 89 ? 5.366 9.675 -6.263 1.00 86.69 89 ASP A CA 1
ATOM 717 C C . ASP A 1 89 ? 4.448 8.562 -6.807 1.00 86.69 89 ASP A C 1
ATOM 719 O O . ASP A 1 89 ? 3.389 8.846 -7.378 1.00 86.69 89 ASP A O 1
ATOM 723 N N . TYR A 1 90 ? 4.795 7.286 -6.593 1.00 86.31 90 TYR A N 1
ATOM 724 C CA . TYR A 1 90 ? 4.095 6.134 -7.181 1.00 86.31 90 TYR A CA 1
ATOM 725 C C . TYR A 1 90 ? 2.940 5.588 -6.345 1.00 86.31 90 TYR A C 1
ATOM 727 O O . TYR A 1 90 ? 2.277 4.653 -6.786 1.00 86.31 90 TYR A O 1
ATOM 735 N N . HIS A 1 91 ? 2.618 6.182 -5.194 1.00 85.94 91 HIS A N 1
ATOM 736 C CA . HIS A 1 91 ? 1.491 5.754 -4.347 1.00 85.94 91 HIS A CA 1
ATOM 737 C C . HIS A 1 91 ? 0.188 5.520 -5.140 1.00 85.94 91 HIS A C 1
ATOM 739 O O . HIS A 1 91 ? -0.513 4.538 -4.904 1.00 85.94 91 HIS A O 1
ATOM 745 N N . HIS A 1 92 ? -0.104 6.352 -6.146 1.00 82.12 92 HIS A N 1
ATOM 746 C CA . HIS A 1 92 ? -1.293 6.214 -6.991 1.00 82.12 92 HIS A CA 1
ATOM 747 C C . HIS A 1 92 ? -1.263 4.971 -7.903 1.00 82.12 92 HIS A C 1
ATOM 749 O O . HIS A 1 92 ? -2.313 4.378 -8.152 1.00 82.12 92 HIS A O 1
ATOM 755 N N . ASN A 1 93 ? -0.086 4.525 -8.364 1.00 86.06 93 ASN A N 1
ATOM 756 C CA . ASN A 1 93 ? 0.074 3.262 -9.098 1.00 86.06 93 ASN A CA 1
ATOM 757 C C . ASN A 1 93 ? -0.253 2.043 -8.225 1.00 86.06 93 ASN A C 1
ATOM 759 O O . ASN A 1 93 ? -0.657 1.006 -8.749 1.00 86.06 93 ASN A O 1
ATOM 763 N N . PHE A 1 94 ? -0.117 2.196 -6.908 1.00 86.88 94 PHE A N 1
ATOM 764 C CA . PHE A 1 94 ? -0.385 1.172 -5.899 1.00 86.88 94 PHE A CA 1
ATOM 765 C C . PHE A 1 94 ? -1.651 1.437 -5.092 1.00 86.88 94 PHE A C 1
ATOM 767 O O . PHE A 1 94 ? -1.889 0.771 -4.088 1.00 86.88 94 PHE A O 1
ATOM 774 N N . TRP A 1 95 ? -2.474 2.380 -5.560 1.00 87.31 95 TRP A N 1
ATOM 775 C CA . TRP A 1 95 ? -3.813 2.638 -5.038 1.00 87.31 95 TRP A CA 1
ATOM 776 C C . TRP A 1 95 ? -3.826 3.079 -3.585 1.00 87.31 95 TRP A C 1
ATOM 778 O O . TRP A 1 95 ? -4.781 2.841 -2.860 1.00 87.31 95 TRP A O 1
ATOM 788 N N . LEU A 1 96 ? -2.752 3.726 -3.164 1.00 92.19 96 LEU A N 1
ATOM 789 C CA . LEU A 1 96 ? -2.625 4.284 -1.837 1.00 92.19 96 LEU A CA 1
ATOM 790 C C . LEU A 1 96 ? -2.777 5.802 -1.904 1.00 92.19 96 LEU A C 1
ATOM 792 O O . LEU A 1 96 ? -2.414 6.429 -2.909 1.00 92.19 96 LEU A O 1
ATOM 796 N N . PRO A 1 97 ? -3.293 6.429 -0.837 1.00 94.25 97 PRO A N 1
ATOM 797 C CA . PRO A 1 97 ? -3.236 7.872 -0.726 1.00 94.25 97 PRO A CA 1
ATOM 798 C C . PRO A 1 97 ? -1.784 8.337 -0.549 1.00 94.25 97 PRO A C 1
ATOM 800 O O . PRO A 1 97 ? -0.907 7.583 -0.134 1.00 94.25 97 PRO A O 1
ATOM 803 N N . LYS A 1 98 ? -1.526 9.629 -0.776 1.00 93.19 98 LYS A N 1
ATOM 804 C CA . LYS A 1 98 ? -0.202 10.244 -0.537 1.00 93.19 98 LYS A CA 1
ATOM 805 C C . LYS A 1 98 ? 0.118 10.478 0.951 1.00 93.19 98 LYS A C 1
ATOM 807 O O . LYS A 1 98 ? 0.932 11.339 1.297 1.00 93.19 98 LYS A O 1
ATOM 812 N N . ILE A 1 99 ? -0.574 9.762 1.832 1.00 94.94 99 ILE A N 1
ATOM 813 C CA . ILE A 1 99 ? -0.426 9.842 3.280 1.00 94.94 99 ILE A CA 1
ATOM 814 C C . ILE A 1 99 ? -0.403 8.444 3.899 1.00 94.94 99 ILE A C 1
ATOM 816 O O . ILE A 1 99 ? -0.914 7.495 3.313 1.00 94.94 99 ILE A O 1
ATOM 820 N N . ILE A 1 100 ? 0.140 8.354 5.104 1.00 95.00 100 ILE A N 1
ATOM 821 C CA . ILE A 1 100 ? -0.083 7.262 6.060 1.00 95.00 100 ILE A CA 1
ATOM 822 C C . ILE A 1 100 ? -0.876 7.811 7.252 1.00 95.00 100 ILE A C 1
ATOM 824 O O . ILE A 1 100 ? -1.034 9.035 7.356 1.00 95.00 100 ILE A O 1
ATOM 828 N N . PHE A 1 101 ? -1.373 6.952 8.143 1.00 94.56 101 PHE A N 1
ATOM 829 C CA . PHE A 1 101 ? -1.979 7.434 9.383 1.00 94.56 101 PHE A CA 1
ATOM 830 C C . PHE A 1 101 ? -0.909 8.062 10.295 1.00 94.56 101 PHE A C 1
ATOM 832 O O . PHE A 1 101 ? 0.304 7.889 10.124 1.00 94.56 101 PHE A O 1
ATOM 839 N N . ASP A 1 102 ? -1.356 8.895 11.224 1.00 90.88 102 ASP A N 1
ATOM 840 C CA . ASP A 1 102 ? -0.509 9.484 12.261 1.00 90.88 102 ASP A CA 1
ATOM 841 C C . ASP A 1 102 ? 0.130 8.426 13.156 1.00 90.88 102 ASP A C 1
ATOM 843 O O . ASP A 1 102 ? 1.288 8.595 13.525 1.00 90.88 102 ASP A O 1
ATOM 847 N N . ASP A 1 103 ? -0.605 7.354 13.440 1.00 85.62 103 ASP A N 1
ATOM 848 C CA . ASP A 1 103 ? -0.256 6.309 14.406 1.00 85.62 103 ASP A CA 1
ATOM 849 C C . ASP A 1 103 ? 0.135 4.962 13.777 1.00 85.62 103 ASP A C 1
ATOM 851 O O . ASP A 1 103 ? 0.383 4.009 14.505 1.00 85.62 103 ASP A O 1
ATOM 855 N N . SER A 1 104 ? 0.028 4.823 12.450 1.00 90.69 104 SER A N 1
ATOM 856 C CA . SER A 1 104 ? 0.215 3.534 11.780 1.00 90.69 104 SER A CA 1
ATOM 857 C C . SER A 1 104 ? 0.330 3.642 10.259 1.00 90.69 104 SER A C 1
ATOM 859 O O . SER A 1 104 ? -0.078 4.619 9.617 1.00 90.69 104 SER A O 1
ATOM 861 N N . LEU A 1 105 ? 0.841 2.576 9.643 1.00 94.06 105 LEU A N 1
ATOM 862 C CA . LEU A 1 105 ? 0.716 2.359 8.206 1.00 94.06 105 LEU A CA 1
ATOM 863 C C . LEU A 1 105 ? -0.716 1.964 7.813 1.00 94.06 105 LEU A C 1
ATOM 865 O O . LEU A 1 105 ? -1.431 1.277 8.546 1.00 94.06 105 LEU A O 1
ATOM 869 N N . ILE A 1 106 ? -1.128 2.354 6.604 1.00 93.19 106 ILE A N 1
ATOM 870 C CA . ILE A 1 106 ? -2.414 1.937 6.039 1.00 93.19 106 ILE A CA 1
ATOM 871 C C . ILE A 1 106 ? -2.292 0.479 5.598 1.00 93.19 106 ILE A C 1
ATOM 873 O O . ILE A 1 106 ? -1.369 0.101 4.880 1.00 93.19 106 ILE A O 1
ATOM 877 N N . ARG A 1 107 ? -3.259 -0.343 6.002 1.00 90.81 107 ARG A N 1
ATOM 878 C CA . ARG A 1 107 ? -3.358 -1.743 5.591 1.00 90.81 107 ARG A CA 1
ATOM 879 C C . ARG A 1 107 ? -4.774 -2.035 5.131 1.00 90.81 107 ARG A C 1
ATOM 881 O O . ARG A 1 107 ? -5.662 -2.186 5.972 1.00 90.81 107 ARG A O 1
ATOM 888 N N . PHE A 1 108 ? -4.978 -2.124 3.822 1.00 90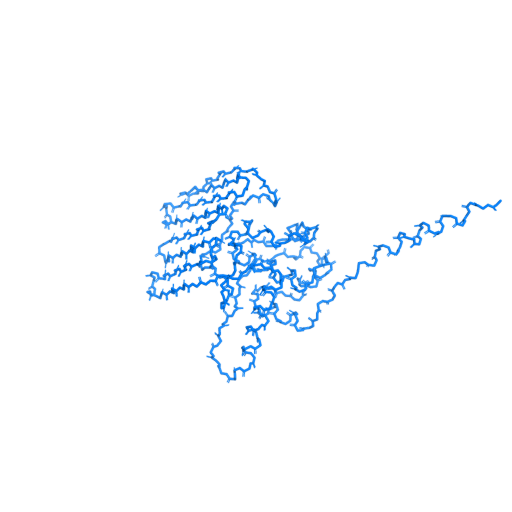.56 108 PHE A N 1
ATOM 889 C CA . PHE A 1 108 ? -6.263 -2.551 3.279 1.00 90.56 108 PHE A CA 1
ATOM 890 C C . PHE A 1 108 ? -6.516 -4.030 3.575 1.00 90.56 108 PHE A C 1
ATOM 892 O O . PHE A 1 108 ? -5.616 -4.868 3.520 1.00 90.56 108 PHE A O 1
ATOM 899 N N . ARG A 1 109 ? -7.760 -4.348 3.927 1.00 90.62 109 ARG A N 1
ATOM 900 C CA . ARG A 1 109 ? -8.214 -5.684 4.343 1.00 90.62 109 ARG A CA 1
ATOM 901 C C . ARG A 1 109 ? -8.952 -6.423 3.237 1.00 90.62 109 ARG A C 1
ATOM 903 O O . ARG A 1 109 ? -9.340 -7.571 3.445 1.00 90.62 109 ARG A O 1
ATOM 910 N N . HIS A 1 110 ? -9.167 -5.786 2.085 1.00 84.81 110 HIS A N 1
ATOM 911 C CA . HIS A 1 110 ? -9.772 -6.446 0.936 1.00 84.81 110 HIS A CA 1
ATOM 912 C C . HIS A 1 110 ? -8.960 -7.692 0.516 1.00 84.81 110 HIS A C 1
ATOM 914 O O . HIS A 1 110 ? -7.730 -7.715 0.638 1.00 84.81 110 HIS A O 1
ATOM 920 N N . PRO A 1 111 ? -9.602 -8.722 -0.052 1.00 85.75 111 PRO A N 1
ATOM 921 C CA . PRO A 1 111 ? -8.898 -9.842 -0.660 1.00 85.75 111 PRO A CA 1
ATOM 922 C C . PRO A 1 111 ? -7.924 -9.391 -1.758 1.00 85.75 111 PRO A C 1
ATOM 924 O O . PRO A 1 111 ? -8.231 -8.509 -2.567 1.00 85.75 111 PRO A O 1
ATOM 927 N N . LYS A 1 112 ? -6.755 -10.034 -1.826 1.00 82.69 112 LYS A N 1
ATOM 928 C CA . LYS A 1 112 ? -5.793 -9.814 -2.911 1.00 82.69 112 LYS A CA 1
ATOM 929 C C . LYS A 1 112 ? -6.339 -10.336 -4.236 1.00 82.69 112 LYS A C 1
ATOM 931 O O . LYS A 1 112 ? -6.930 -11.415 -4.294 1.00 82.69 112 LYS A O 1
ATOM 936 N N . ARG A 1 113 ? -6.121 -9.583 -5.315 1.00 79.06 113 ARG A N 1
ATOM 937 C CA . ARG A 1 113 ? -6.526 -9.971 -6.671 1.00 79.06 113 ARG A CA 1
ATOM 938 C C . ARG A 1 113 ? -5.660 -9.300 -7.732 1.00 79.06 113 ARG A C 1
ATOM 940 O O . ARG A 1 113 ? -5.161 -8.198 -7.526 1.00 79.06 113 ARG A O 1
ATOM 947 N N . SER A 1 114 ? -5.559 -9.941 -8.896 1.00 79.88 114 SER A N 1
ATOM 948 C CA . SER A 1 114 ? -4.947 -9.332 -10.080 1.00 79.88 114 SER A CA 1
ATOM 949 C C . SER A 1 114 ? -5.828 -8.195 -10.595 1.00 79.88 114 SER A C 1
ATOM 951 O O . SER A 1 114 ? -7.010 -8.396 -10.881 1.00 79.88 114 SER A O 1
ATOM 953 N N . ARG A 1 115 ? -5.248 -7.001 -10.696 1.00 84.88 115 ARG A N 1
ATOM 954 C CA . ARG A 1 115 ? -5.948 -5.748 -10.987 1.00 84.88 115 ARG A CA 1
ATOM 955 C C . ARG A 1 115 ? -5.454 -5.116 -12.278 1.00 84.88 115 ARG A C 1
ATOM 957 O O . ARG A 1 115 ? -4.318 -5.329 -12.699 1.00 84.88 115 ARG A O 1
ATOM 964 N N . LEU A 1 116 ? -6.310 -4.328 -12.919 1.00 87.31 116 LEU A N 1
ATOM 965 C CA . LEU A 1 116 ? -5.914 -3.440 -14.005 1.00 87.31 116 LEU A CA 1
ATOM 966 C C . LEU A 1 116 ? -5.109 -2.261 -13.467 1.00 87.31 116 LEU A C 1
ATOM 968 O O . LEU A 1 116 ? -5.584 -1.513 -12.620 1.00 87.31 116 LEU A O 1
ATOM 972 N N . LEU A 1 117 ? -3.924 -2.051 -14.030 1.00 83.19 117 LEU A N 1
ATOM 973 C CA . LEU A 1 117 ? -3.010 -1.002 -13.599 1.00 83.19 117 LEU A CA 1
ATOM 974 C C . LEU A 1 117 ? -2.552 -0.165 -14.782 1.00 83.19 117 LEU A C 1
ATOM 976 O O . LEU A 1 117 ? -2.401 -0.697 -15.889 1.00 83.19 117 LEU A O 1
ATOM 980 N N . PRO A 1 118 ? -2.314 1.135 -14.565 1.00 86.50 118 PRO A N 1
ATOM 981 C CA . PRO A 1 118 ? -1.651 1.937 -15.564 1.00 86.50 118 PRO A CA 1
ATOM 982 C C . PRO A 1 118 ? -0.144 1.635 -15.527 1.00 86.50 118 PRO A C 1
ATOM 984 O O . PRO A 1 118 ? 0.394 1.280 -14.472 1.00 86.50 118 PRO A O 1
ATOM 987 N N . PRO A 1 119 ? 0.577 1.830 -16.640 1.00 83.44 119 PRO A N 1
ATOM 988 C CA . PRO A 1 119 ? 2.030 1.919 -16.595 1.00 83.44 119 PRO A CA 1
ATOM 989 C C . PRO A 1 119 ? 2.495 2.974 -15.573 1.00 83.44 119 PRO A C 1
ATOM 991 O O . PRO A 1 119 ? 1.804 3.972 -15.343 1.00 83.44 119 PRO A O 1
ATOM 994 N N . LEU A 1 120 ? 3.682 2.788 -14.991 1.00 79.56 120 LEU A N 1
ATOM 995 C CA . LEU A 1 120 ? 4.300 3.798 -14.121 1.00 79.56 120 LEU A CA 1
ATOM 996 C C . LEU A 1 120 ? 4.440 5.139 -14.869 1.00 79.56 120 LEU A C 1
ATOM 998 O O . LEU A 1 120 ? 4.885 5.153 -16.019 1.00 79.56 120 LEU A O 1
ATOM 1002 N N . ASN A 1 121 ? 4.100 6.255 -14.214 1.00 74.50 121 ASN A N 1
ATOM 1003 C CA . ASN A 1 121 ? 4.178 7.633 -14.745 1.00 74.50 121 ASN A CA 1
ATOM 1004 C C . ASN A 1 121 ? 3.316 7.941 -15.971 1.00 74.50 121 ASN A C 1
ATOM 1006 O O . ASN A 1 121 ? 3.645 8.808 -16.783 1.00 74.50 121 ASN A O 1
ATOM 1010 N N . THR A 1 122 ? 2.202 7.239 -16.135 1.00 84.88 122 THR A N 1
ATOM 1011 C CA . THR A 1 122 ? 1.266 7.540 -17.213 1.00 84.88 122 THR A CA 1
ATOM 1012 C C . THR A 1 122 ? 0.356 8.712 -16.833 1.00 84.88 122 THR A C 1
ATOM 1014 O O . THR A 1 122 ? -0.313 8.685 -15.807 1.00 84.88 122 THR A O 1
ATOM 1017 N N . ASN A 1 123 ? 0.279 9.730 -17.693 1.00 86.56 123 ASN A N 1
ATOM 1018 C CA . ASN A 1 123 ? -0.626 10.874 -17.495 1.00 86.56 123 ASN A CA 1
ATOM 1019 C C . ASN A 1 123 ? -1.984 10.689 -18.188 1.00 86.56 123 ASN A C 1
ATOM 1021 O O . ASN A 1 123 ? -2.933 11.426 -17.918 1.00 86.56 123 ASN A O 1
ATOM 1025 N N . LYS A 1 124 ? -2.099 9.731 -19.111 1.00 93.44 124 LYS A N 1
ATOM 1026 C CA . LYS A 1 124 ? -3.350 9.412 -19.800 1.00 93.44 124 LYS A CA 1
ATOM 1027 C C . LYS A 1 124 ? -3.416 7.923 -20.083 1.00 93.44 124 LYS A C 1
ATOM 1029 O O . LYS A 1 124 ? -2.593 7.399 -20.824 1.00 93.44 124 LYS A O 1
ATOM 1034 N N . TYR A 1 125 ? -4.417 7.264 -19.519 1.00 94.06 125 TYR A N 1
ATOM 1035 C CA . TYR A 1 125 ? -4.648 5.841 -19.728 1.00 94.06 125 TYR A CA 1
ATOM 1036 C C . TYR A 1 125 ? -6.107 5.514 -19.509 1.00 94.06 125 TYR A C 1
ATOM 1038 O O . TYR A 1 125 ? -6.728 6.043 -18.593 1.00 94.06 125 TYR A O 1
ATOM 1046 N N . ASP A 1 126 ? -6.641 4.652 -20.358 1.00 96.00 126 ASP A N 1
ATOM 1047 C CA . ASP A 1 126 ? -7.966 4.083 -20.204 1.00 96.00 126 ASP A CA 1
ATOM 1048 C C . ASP A 1 126 ? -7.876 2.608 -20.509 1.00 96.00 126 ASP A C 1
ATOM 1050 O O . ASP A 1 126 ? -7.335 2.208 -21.543 1.00 96.00 126 ASP A O 1
ATOM 1054 N N . ARG A 1 127 ? -8.451 1.796 -19.634 1.00 95.94 127 ARG A N 1
ATOM 1055 C CA . ARG A 1 127 ? -8.640 0.388 -19.934 1.00 95.94 127 ARG A CA 1
ATOM 1056 C C . ARG A 1 127 ? -9.916 -0.110 -19.299 1.00 95.94 127 ARG A C 1
ATOM 1058 O O . ARG A 1 127 ? -10.291 0.295 -18.202 1.00 95.94 127 ARG A O 1
ATOM 1065 N N . ARG A 1 128 ? -10.564 -1.014 -20.018 1.00 96.50 128 ARG A N 1
ATOM 1066 C CA . ARG A 1 128 ? -11.694 -1.800 -19.547 1.00 96.50 128 ARG A CA 1
ATOM 1067 C C . ARG A 1 128 ? -11.350 -3.267 -19.746 1.00 96.50 128 ARG A C 1
ATOM 1069 O O . ARG A 1 128 ? -10.757 -3.628 -20.761 1.00 96.50 128 ARG A O 1
ATOM 1076 N N . ARG A 1 129 ? -11.701 -4.092 -18.771 1.00 94.50 129 ARG A N 1
ATOM 1077 C CA . ARG A 1 129 ? -11.594 -5.546 -18.834 1.00 94.50 129 ARG A CA 1
ATOM 1078 C C . ARG A 1 129 ? -12.900 -6.130 -18.328 1.00 94.50 129 ARG A C 1
ATOM 1080 O O . ARG A 1 129 ? -13.408 -5.712 -17.291 1.00 94.50 129 ARG A O 1
ATOM 1087 N N . GLU A 1 130 ? -13.435 -7.075 -19.077 1.00 93.12 130 GLU A N 1
ATOM 1088 C CA . GLU A 1 130 ? -14.588 -7.858 -18.656 1.00 93.12 130 GLU A CA 1
ATOM 1089 C C . GLU A 1 130 ? -14.100 -9.181 -18.081 1.00 93.12 130 GLU A C 1
ATOM 1091 O O . GLU A 1 130 ? -13.122 -9.764 -18.551 1.00 93.12 130 GLU A O 1
ATOM 1096 N N . HIS A 1 131 ? -14.774 -9.620 -17.030 1.00 86.19 131 HIS A N 1
ATOM 1097 C CA . HIS A 1 131 ? -14.545 -10.872 -16.331 1.00 86.19 131 HIS A CA 1
ATOM 1098 C C . HIS A 1 131 ? -15.870 -11.626 -16.257 1.00 86.19 131 HIS A C 1
ATOM 1100 O O . HIS A 1 131 ? -16.936 -11.051 -16.484 1.00 86.19 131 HIS A O 1
ATOM 1106 N N . LEU A 1 132 ? -15.830 -12.899 -15.866 1.00 85.06 132 LEU A N 1
ATOM 1107 C CA . LEU A 1 132 ? -17.054 -13.658 -15.624 1.00 85.06 132 LEU A CA 1
ATOM 1108 C C . LEU A 1 132 ? -17.900 -12.969 -14.532 1.00 85.06 132 LEU A C 1
ATOM 1110 O O . LEU A 1 132 ? -17.539 -12.975 -13.351 1.00 85.06 132 LEU A O 1
ATOM 1114 N N . GLY A 1 133 ? -19.005 -12.349 -14.952 1.00 83.75 133 GLY A N 1
ATOM 1115 C CA . GLY A 1 133 ? -19.944 -11.640 -14.081 1.00 83.75 133 GLY A CA 1
ATOM 1116 C C . GLY A 1 133 ? -19.468 -10.278 -13.568 1.00 83.75 133 GLY A C 1
ATOM 1117 O O . GLY A 1 133 ? -20.039 -9.791 -12.595 1.00 83.75 133 GLY A O 1
ATOM 1118 N N . GLY A 1 134 ? -18.434 -9.668 -14.163 1.00 92.50 134 GLY A N 1
ATOM 1119 C CA . GLY A 1 134 ? -17.933 -8.379 -13.688 1.00 92.50 134 GLY A CA 1
ATOM 1120 C C . GLY A 1 134 ? -17.178 -7.536 -14.711 1.00 92.50 134 GLY A C 1
ATOM 1121 O O . GLY A 1 134 ? -16.711 -8.021 -15.737 1.00 92.50 134 GLY A O 1
ATOM 1122 N N . ILE A 1 135 ? -17.045 -6.250 -14.405 1.00 95.94 135 ILE A N 1
ATOM 1123 C CA . ILE A 1 135 ? -16.370 -5.251 -15.229 1.00 95.94 135 ILE A CA 1
ATOM 1124 C C . ILE A 1 135 ? -15.361 -4.510 -14.363 1.00 95.94 135 ILE A C 1
ATOM 1126 O O . ILE A 1 135 ? -15.668 -4.047 -13.267 1.00 95.94 135 ILE A O 1
ATOM 1130 N N . GLU A 1 136 ? -14.159 -4.362 -14.901 1.00 96.06 136 GLU A N 1
ATOM 1131 C CA . GLU A 1 136 ? -13.071 -3.591 -14.328 1.00 96.06 136 GLU A CA 1
ATOM 1132 C C . GLU A 1 136 ? -12.722 -2.437 -15.268 1.00 96.06 136 GLU A C 1
ATOM 1134 O O . GLU A 1 136 ? -12.519 -2.637 -16.468 1.00 96.06 136 GLU A O 1
ATOM 1139 N N . THR A 1 137 ? -12.640 -1.223 -14.737 1.00 96.88 137 THR A N 1
ATOM 1140 C CA . THR A 1 137 ? -12.267 -0.026 -15.493 1.00 96.88 137 THR A CA 1
ATOM 1141 C C . THR A 1 137 ? -11.248 0.795 -14.736 1.00 96.88 137 THR A C 1
ATOM 1143 O O . THR A 1 137 ? -11.357 0.969 -13.524 1.00 96.88 137 THR A O 1
ATOM 1146 N N . ILE A 1 138 ? -10.312 1.359 -15.484 1.00 95.31 138 ILE A N 1
ATOM 1147 C CA . ILE A 1 138 ? -9.331 2.316 -14.999 1.00 95.31 138 ILE A CA 1
ATOM 1148 C C . ILE A 1 138 ? -9.270 3.500 -15.958 1.00 95.31 138 ILE A C 1
ATOM 1150 O O . ILE A 1 138 ? -9.274 3.315 -17.180 1.00 95.31 138 ILE A O 1
ATOM 1154 N N . LYS A 1 139 ? -9.209 4.711 -15.402 1.00 95.62 139 LYS A N 1
ATOM 1155 C CA . LYS A 1 139 ? -9.038 5.962 -16.140 1.00 95.62 139 LYS A CA 1
ATOM 1156 C C . LYS A 1 139 ? -8.037 6.855 -15.418 1.00 95.62 139 LYS A C 1
ATOM 1158 O O . LYS A 1 139 ? -8.201 7.158 -14.242 1.00 95.62 139 LYS A O 1
ATOM 1163 N N . VAL A 1 140 ? -7.026 7.313 -16.144 1.00 93.94 140 VAL A N 1
ATOM 1164 C CA . VAL A 1 140 ? -6.005 8.251 -15.665 1.00 93.94 140 VAL A CA 1
ATOM 1165 C C . VAL A 1 140 ? -6.033 9.497 -16.536 1.00 93.94 140 VAL A C 1
ATOM 1167 O O . VAL A 1 140 ? -6.010 9.396 -17.767 1.00 93.94 140 VAL A O 1
ATOM 1170 N N . ARG A 1 141 ? -6.123 10.671 -15.912 1.00 93.75 141 ARG A N 1
ATOM 1171 C CA . ARG A 1 141 ? -6.156 11.989 -16.563 1.00 93.75 141 ARG A CA 1
ATOM 1172 C C . ARG A 1 141 ? -5.356 12.989 -15.729 1.00 93.75 141 ARG A C 1
ATOM 1174 O O . ARG A 1 141 ? -5.902 13.627 -14.831 1.00 93.75 141 ARG A O 1
ATOM 1181 N N . GLY A 1 142 ? -4.069 13.129 -16.034 1.00 88.31 142 GLY A N 1
ATOM 1182 C CA . GLY A 1 142 ? -3.130 13.931 -15.253 1.00 88.31 142 GLY A CA 1
ATOM 1183 C C . GLY A 1 142 ? -3.123 13.474 -13.788 1.00 88.31 142 GLY A C 1
ATOM 1184 O O . GLY A 1 142 ? -2.902 12.290 -13.548 1.00 88.31 142 GLY A O 1
ATOM 1185 N N . PRO A 1 143 ? -3.426 14.354 -12.814 1.00 86.00 143 PRO A N 1
ATOM 1186 C CA . PRO A 1 143 ? -3.452 13.994 -11.394 1.00 86.00 143 PRO A CA 1
ATOM 1187 C C . PRO A 1 143 ? -4.698 13.193 -10.981 1.00 86.00 143 PRO A C 1
ATOM 1189 O O . PRO A 1 143 ? -4.825 12.822 -9.816 1.00 86.00 143 PRO A O 1
ATOM 1192 N N . ASN A 1 144 ? -5.652 12.988 -11.894 1.00 91.56 144 ASN A N 1
ATOM 1193 C CA . ASN A 1 144 ? -6.887 12.280 -11.597 1.00 91.56 144 ASN A CA 1
ATOM 1194 C C . ASN A 1 144 ? -6.754 10.799 -11.944 1.00 91.56 144 ASN A C 1
ATOM 1196 O O . ASN A 1 144 ? -6.375 10.447 -13.065 1.00 91.56 144 ASN A O 1
ATOM 1200 N N . TYR A 1 145 ? -7.154 9.954 -11.005 1.00 93.00 145 TYR A N 1
ATOM 1201 C CA . TYR A 1 145 ? -7.178 8.508 -11.141 1.00 93.00 145 TYR A CA 1
ATOM 1202 C C . TYR A 1 145 ? -8.546 7.989 -10.710 1.00 93.00 145 TYR A C 1
ATOM 1204 O O . TYR A 1 145 ? -9.036 8.326 -9.634 1.00 93.00 145 TYR A O 1
ATOM 1212 N N . GLU A 1 146 ? -9.163 7.167 -11.546 1.00 95.62 146 GLU A N 1
ATOM 1213 C CA . GLU A 1 146 ? -10.412 6.485 -11.237 1.00 95.62 146 GLU A CA 1
ATOM 1214 C C . GLU A 1 146 ? -10.255 5.001 -11.536 1.00 95.62 146 GLU A C 1
ATOM 1216 O O . GLU A 1 146 ? -9.941 4.610 -12.663 1.00 95.62 146 GLU A O 1
ATOM 1221 N N . TYR A 1 147 ? -10.517 4.181 -10.529 1.00 95.19 147 TYR A N 1
ATOM 1222 C CA . TYR A 1 147 ? -10.650 2.743 -10.651 1.00 95.19 147 TYR A CA 1
ATOM 1223 C C . TYR A 1 147 ? -12.042 2.329 -10.204 1.00 95.19 147 TYR A C 1
ATOM 1225 O O . TYR A 1 147 ? -12.568 2.824 -9.205 1.00 95.19 147 TYR A O 1
ATOM 1233 N N . LYS A 1 148 ? -12.632 1.398 -10.945 1.00 96.62 148 LYS A N 1
ATOM 1234 C CA . LYS A 1 148 ? -13.901 0.784 -10.585 1.00 96.62 148 LYS A CA 1
ATOM 1235 C C . LYS A 1 148 ? -13.891 -0.680 -10.977 1.00 96.62 148 LYS A C 1
ATOM 1237 O O . LYS A 1 148 ? -13.566 -1.017 -12.114 1.00 96.62 148 LYS A O 1
ATOM 1242 N N . TYR A 1 149 ? -14.316 -1.521 -10.055 1.00 95.56 149 TYR A N 1
ATOM 1243 C CA . TYR A 1 149 ? -14.592 -2.924 -10.282 1.00 95.56 149 TYR A CA 1
ATOM 1244 C C . TYR A 1 149 ? -15.961 -3.258 -9.718 1.00 95.56 149 TYR A C 1
ATOM 1246 O O . TYR A 1 149 ? -16.250 -2.969 -8.560 1.00 95.56 149 TYR A O 1
ATOM 1254 N N . ILE A 1 150 ? -16.788 -3.889 -10.538 1.00 96.69 150 ILE A N 1
ATOM 1255 C CA . ILE A 1 150 ? -18.061 -4.463 -10.117 1.00 96.69 150 ILE A CA 1
ATOM 1256 C C . ILE A 1 150 ? -18.068 -5.919 -10.554 1.00 96.69 150 ILE A C 1
ATOM 1258 O O . ILE A 1 150 ? -17.739 -6.217 -11.699 1.00 96.69 150 ILE A O 1
ATOM 1262 N N . ASN A 1 151 ? -18.461 -6.820 -9.662 1.00 95.56 151 ASN A N 1
ATOM 1263 C CA . ASN A 1 151 ? -18.809 -8.190 -10.003 1.00 95.56 151 ASN A CA 1
ATOM 1264 C C . ASN A 1 151 ? -20.115 -8.560 -9.307 1.00 95.56 151 ASN A C 1
ATOM 1266 O O . ASN A 1 151 ? -20.113 -8.916 -8.127 1.00 95.56 151 ASN A O 1
ATOM 1270 N N . ASP A 1 152 ? -21.217 -8.482 -10.048 1.00 92.56 152 ASP A N 1
ATOM 1271 C CA . ASP A 1 152 ? -22.561 -8.709 -9.516 1.00 92.56 152 ASP A CA 1
ATOM 1272 C C . ASP A 1 152 ? -22.736 -10.159 -9.058 1.00 92.56 152 ASP A C 1
ATOM 1274 O O . ASP A 1 152 ? -23.297 -10.415 -7.994 1.00 92.56 152 ASP A O 1
ATOM 1278 N N . ALA A 1 153 ? -22.162 -11.114 -9.800 1.00 90.88 153 ALA A N 1
ATOM 1279 C CA . ALA A 1 153 ? -22.240 -12.539 -9.475 1.00 90.88 153 ALA A CA 1
ATOM 1280 C C . ALA A 1 153 ? -21.596 -12.877 -8.119 1.00 90.88 153 ALA A C 1
ATOM 1282 O O . ALA A 1 153 ? -22.001 -13.826 -7.448 1.00 90.88 153 ALA A O 1
ATOM 1283 N N . ARG A 1 154 ? -20.585 -12.107 -7.706 1.00 90.62 154 ARG A N 1
ATOM 1284 C CA . ARG A 1 154 ? -19.898 -12.257 -6.415 1.00 90.62 154 ARG A CA 1
ATOM 1285 C C . ARG A 1 154 ? -20.312 -11.200 -5.389 1.00 90.62 154 ARG A C 1
ATOM 1287 O O . ARG A 1 154 ? -19.836 -11.263 -4.256 1.00 90.62 154 ARG A O 1
ATOM 1294 N N . GLY A 1 155 ? -21.176 -10.257 -5.770 1.00 93.62 155 GLY A N 1
ATOM 1295 C CA . GLY A 1 155 ? -21.575 -9.116 -4.949 1.00 93.62 155 GLY A CA 1
ATOM 1296 C C . GLY A 1 155 ? -20.399 -8.227 -4.542 1.00 93.62 155 GLY A C 1
ATOM 1297 O O . GLY A 1 155 ? -20.383 -7.752 -3.410 1.00 93.62 155 GLY A O 1
ATOM 1298 N N . ILE A 1 156 ? -19.397 -8.067 -5.416 1.00 95.94 156 ILE A N 1
ATOM 1299 C CA . ILE A 1 156 ? -18.190 -7.278 -5.138 1.00 95.94 156 ILE A CA 1
ATOM 1300 C C . ILE A 1 156 ? -18.301 -5.911 -5.805 1.00 95.94 156 ILE A C 1
ATOM 1302 O O . ILE A 1 156 ? -18.520 -5.823 -7.012 1.00 95.94 156 ILE A O 1
ATOM 1306 N N . GLU A 1 157 ? -18.033 -4.862 -5.039 1.00 97.25 157 GLU A N 1
ATOM 1307 C CA . GLU A 1 157 ? -17.836 -3.503 -5.530 1.00 97.25 157 GLU A CA 1
ATOM 1308 C C . GLU A 1 157 ? -16.528 -2.947 -4.965 1.00 97.25 157 GLU A C 1
ATOM 1310 O O . GLU A 1 157 ? -16.274 -3.025 -3.766 1.00 97.25 157 GLU A O 1
ATOM 1315 N N . GLU A 1 158 ? -15.688 -2.380 -5.826 1.00 96.12 158 GLU A N 1
ATOM 1316 C CA . GLU A 1 158 ? -14.490 -1.651 -5.419 1.00 96.12 158 GLU A CA 1
ATOM 1317 C C . GLU A 1 158 ? -14.355 -0.383 -6.253 1.00 96.12 158 GLU A C 1
ATOM 1319 O O . GLU A 1 158 ? -14.473 -0.414 -7.481 1.00 96.12 158 GLU A O 1
ATOM 1324 N N . LYS A 1 159 ? -14.100 0.738 -5.588 1.00 97.31 159 LYS A N 1
ATOM 1325 C CA . LYS A 1 159 ? -13.911 2.042 -6.214 1.00 97.31 159 LYS A CA 1
ATOM 1326 C C . LYS A 1 159 ? -12.710 2.724 -5.582 1.00 97.31 159 LYS A C 1
ATOM 1328 O O . LYS A 1 159 ? -12.585 2.742 -4.361 1.00 97.31 159 LYS A O 1
ATOM 1333 N N . ILE A 1 160 ? -11.880 3.333 -6.423 1.00 95.88 160 ILE A N 1
ATOM 1334 C CA . ILE A 1 160 ? -10.826 4.252 -5.992 1.00 95.88 160 ILE A CA 1
ATOM 1335 C C . ILE A 1 160 ? -10.933 5.514 -6.817 1.00 95.88 160 ILE A C 1
ATOM 1337 O O . ILE A 1 160 ? -11.021 5.465 -8.043 1.00 95.88 160 ILE A O 1
ATOM 1341 N N . GLU A 1 161 ? -10.930 6.647 -6.139 1.00 96.94 161 GLU A N 1
ATOM 1342 C CA . GLU A 1 161 ? -10.949 7.954 -6.762 1.00 96.94 161 GLU A CA 1
ATOM 1343 C C . GLU A 1 161 ? -9.859 8.817 -6.145 1.00 96.94 161 GLU A C 1
ATOM 1345 O O . GLU A 1 161 ? -9.898 9.147 -4.964 1.00 96.94 161 GLU A O 1
ATOM 1350 N N . ILE A 1 162 ? -8.891 9.212 -6.964 1.00 94.75 162 ILE A N 1
ATOM 1351 C CA . ILE A 1 162 ? -7.831 10.136 -6.581 1.00 94.75 162 ILE A CA 1
ATOM 1352 C C . ILE A 1 162 ? -8.009 11.392 -7.417 1.00 94.75 162 ILE A C 1
ATOM 1354 O O . ILE A 1 162 ? -8.043 11.349 -8.647 1.00 94.75 162 ILE A O 1
ATOM 1358 N N . LYS A 1 163 ? -8.136 12.521 -6.733 1.00 93.88 163 LYS A N 1
ATOM 1359 C CA . LYS A 1 163 ? -8.145 13.865 -7.306 1.00 93.88 163 LYS A CA 1
ATOM 1360 C C . LYS A 1 163 ? -7.075 14.687 -6.597 1.00 93.88 163 LYS A C 1
ATOM 1362 O O . LYS A 1 163 ? -6.558 14.308 -5.548 1.00 93.88 163 LYS A O 1
ATOM 1367 N N . MET A 1 164 ? -6.795 15.879 -7.116 1.00 90.94 164 MET A N 1
ATOM 1368 C CA . MET A 1 164 ? -5.749 16.755 -6.571 1.00 90.94 164 MET A CA 1
ATOM 1369 C C . MET A 1 164 ? -5.849 16.983 -5.047 1.00 90.94 164 MET A C 1
ATOM 1371 O O . MET A 1 164 ? -4.825 17.002 -4.360 1.00 90.94 164 MET A O 1
ATOM 1375 N N . GLN A 1 165 ? -7.073 17.109 -4.516 1.00 94.06 165 GLN A N 1
ATOM 1376 C CA . GLN A 1 165 ? -7.334 17.390 -3.096 1.00 94.06 165 GLN A CA 1
ATOM 1377 C C . GLN A 1 165 ? -8.044 16.265 -2.334 1.00 94.06 165 GLN A C 1
ATOM 1379 O O . GLN A 1 165 ? -8.456 16.464 -1.191 1.00 94.06 165 GLN A O 1
ATOM 1384 N N . LYS A 1 166 ? -8.202 15.093 -2.950 1.00 96.00 166 LYS A N 1
ATOM 1385 C CA . LYS A 1 166 ? -9.094 14.055 -2.444 1.00 96.00 166 LYS A CA 1
ATOM 1386 C C . LYS A 1 166 ? -8.579 12.665 -2.791 1.00 96.00 166 LYS A C 1
ATOM 1388 O O . LYS A 1 166 ? -8.114 12.441 -3.906 1.00 96.00 166 LYS A O 1
ATOM 1393 N N . TYR A 1 167 ? -8.720 11.745 -1.854 1.00 97.69 167 TYR A N 1
ATOM 1394 C CA . TYR A 1 167 ? -8.647 10.317 -2.110 1.00 97.69 167 TYR A CA 1
ATOM 1395 C C . TYR A 1 167 ? -9.864 9.654 -1.474 1.00 97.69 167 TYR A C 1
ATOM 1397 O O . TYR A 1 167 ? -10.183 9.948 -0.327 1.00 97.69 167 TYR A O 1
ATOM 1405 N N . GLU A 1 168 ? -10.532 8.788 -2.222 1.00 98.19 168 GLU A N 1
ATOM 1406 C CA . GLU A 1 168 ? -11.583 7.912 -1.715 1.00 98.19 168 GLU A CA 1
ATOM 1407 C C . GLU A 1 168 ? -11.298 6.490 -2.154 1.00 98.19 168 GLU A C 1
ATOM 1409 O O . GLU A 1 168 ? -11.009 6.227 -3.323 1.00 98.19 168 GLU A O 1
ATOM 1414 N N . TYR A 1 169 ? -11.456 5.575 -1.217 1.00 97.69 169 TYR A N 1
ATOM 1415 C CA . TYR A 1 169 ? -11.485 4.152 -1.460 1.00 97.69 169 TYR A CA 1
ATOM 1416 C C . TYR A 1 169 ? -12.742 3.569 -0.838 1.00 97.69 169 TYR A C 1
ATOM 1418 O O . TYR A 1 169 ? -13.129 3.913 0.279 1.00 97.69 169 TYR A O 1
ATOM 1426 N N . TYR A 1 170 ? -13.367 2.671 -1.584 1.00 98.25 170 TYR A N 1
ATOM 1427 C CA . TYR A 1 170 ? -14.511 1.895 -1.156 1.00 98.25 170 TYR A CA 1
ATOM 1428 C C . TYR A 1 170 ? -14.331 0.464 -1.631 1.00 98.25 170 TYR A C 1
ATOM 1430 O O . TYR A 1 170 ? -14.077 0.228 -2.811 1.00 98.25 170 TYR A O 1
ATOM 1438 N N . TYR A 1 171 ? -14.532 -0.482 -0.728 1.00 97.50 171 TYR A N 1
ATOM 1439 C CA . TYR A 1 171 ? -14.659 -1.892 -1.036 1.00 97.50 171 TYR A CA 1
ATOM 1440 C C . TYR A 1 171 ? -15.853 -2.478 -0.300 1.00 97.50 171 TYR A C 1
ATOM 1442 O O . TYR A 1 171 ? -16.101 -2.185 0.874 1.00 97.50 171 TYR A O 1
ATOM 1450 N N . ARG A 1 172 ? -16.569 -3.365 -0.980 1.00 97.56 172 ARG A N 1
ATOM 1451 C CA . ARG A 1 172 ? -17.610 -4.188 -0.390 1.00 97.56 172 ARG A CA 1
ATOM 1452 C C . ARG A 1 172 ? -17.658 -5.544 -1.066 1.00 97.56 172 ARG A C 1
ATOM 1454 O O . ARG A 1 172 ? -17.630 -5.637 -2.289 1.00 97.56 172 ARG A O 1
ATOM 1461 N N . ASP A 1 173 ? -17.831 -6.576 -0.256 1.00 96.56 173 ASP A N 1
ATOM 1462 C CA . ASP A 1 173 ? -18.308 -7.880 -0.696 1.00 96.56 173 ASP A CA 1
ATOM 1463 C C . ASP A 1 173 ? -19.352 -8.427 0.296 1.00 96.56 173 ASP A C 1
ATOM 1465 O O . ASP A 1 173 ? -19.869 -7.713 1.162 1.00 96.56 173 ASP A O 1
ATOM 1469 N N . LYS A 1 174 ? -19.680 -9.716 0.178 1.00 95.44 174 LYS A N 1
ATOM 1470 C CA . LYS A 1 174 ? -20.581 -10.411 1.110 1.00 95.44 174 LYS A CA 1
ATOM 1471 C C . LYS A 1 174 ? -20.033 -10.546 2.540 1.00 95.44 174 LYS A C 1
ATOM 1473 O O . LYS A 1 174 ? -20.792 -10.865 3.450 1.00 95.44 174 LYS A O 1
ATOM 1478 N N . ASN A 1 175 ? -18.729 -10.363 2.741 1.00 96.12 175 ASN A N 1
ATOM 1479 C CA . ASN A 1 175 ? -18.032 -10.620 3.996 1.00 96.12 175 ASN A CA 1
ATOM 1480 C C . ASN A 1 175 ? -17.571 -9.343 4.697 1.00 96.12 175 ASN A C 1
ATOM 1482 O O . ASN A 1 175 ? -17.362 -9.382 5.907 1.00 96.12 175 ASN A O 1
ATOM 1486 N N . MET A 1 176 ? -17.365 -8.242 3.976 1.00 97.00 176 MET A N 1
ATOM 1487 C CA . MET A 1 176 ? -16.808 -7.021 4.540 1.00 97.00 176 MET A CA 1
ATOM 1488 C C . MET A 1 176 ? -17.185 -5.752 3.779 1.00 97.00 176 MET A C 1
ATOM 1490 O O . MET A 1 176 ? -17.560 -5.770 2.608 1.00 97.00 176 MET A O 1
ATOM 1494 N N . ILE A 1 177 ? -17.032 -4.632 4.480 1.00 98.06 177 ILE A N 1
ATOM 1495 C CA . ILE A 1 177 ? -17.056 -3.277 3.936 1.00 98.06 177 ILE A CA 1
ATOM 1496 C C . ILE A 1 177 ? -15.782 -2.583 4.410 1.00 98.06 177 ILE A C 1
ATOM 1498 O O . ILE A 1 177 ? -15.429 -2.697 5.582 1.00 98.06 177 ILE A O 1
ATOM 1502 N N . GLU A 1 178 ? -15.115 -1.852 3.527 1.00 97.88 178 GLU A N 1
ATOM 1503 C CA . GLU A 1 178 ? -13.942 -1.048 3.853 1.00 97.88 178 GLU A CA 1
ATOM 1504 C C . GLU A 1 178 ? -14.002 0.291 3.121 1.00 97.88 178 GLU A C 1
ATOM 1506 O O . GLU A 1 178 ? -14.408 0.351 1.960 1.00 97.88 178 GLU A O 1
ATOM 1511 N N . LYS A 1 179 ? -13.647 1.374 3.808 1.00 98.38 179 LYS A N 1
ATOM 1512 C CA . LYS A 1 179 ? -13.668 2.734 3.273 1.00 98.38 179 LYS A CA 1
ATOM 1513 C C . LYS A 1 179 ? -12.474 3.518 3.782 1.00 98.38 179 LYS A C 1
ATOM 1515 O O . LYS A 1 179 ? -12.093 3.371 4.942 1.00 98.38 179 LYS A O 1
ATOM 1520 N N . LEU A 1 180 ? -11.930 4.374 2.930 1.00 98.12 180 LEU A N 1
ATOM 1521 C CA . LEU A 1 180 ? -10.937 5.362 3.321 1.00 98.12 180 LEU A CA 1
ATOM 1522 C C . LEU A 1 180 ? -11.175 6.651 2.547 1.00 98.12 180 LEU A C 1
ATOM 1524 O O . LEU A 1 180 ? -11.021 6.672 1.329 1.00 98.12 180 LEU A O 1
ATOM 1528 N N . ASP A 1 181 ? -11.467 7.719 3.272 1.00 98.38 181 ASP A N 1
ATOM 1529 C CA . ASP A 1 181 ? -11.620 9.062 2.735 1.00 98.38 181 ASP A CA 1
ATOM 1530 C C . ASP A 1 181 ? -10.478 9.938 3.246 1.00 98.38 181 ASP A C 1
ATOM 1532 O O . ASP A 1 181 ? -10.177 9.953 4.438 1.00 98.38 181 ASP A O 1
ATOM 1536 N N . VAL A 1 182 ? -9.830 10.681 2.351 1.00 98.19 182 VAL A N 1
ATOM 1537 C CA . VAL A 1 182 ? -8.731 11.591 2.685 1.00 98.19 182 VAL A CA 1
ATOM 1538 C C . VAL A 1 182 ? -8.933 12.927 1.993 1.00 98.19 182 VAL A C 1
ATOM 1540 O O . VAL A 1 182 ? -9.068 13.011 0.770 1.00 98.19 182 VAL A O 1
ATOM 1543 N N . ASN A 1 183 ? -8.854 13.999 2.774 1.00 97.69 183 ASN A N 1
ATOM 1544 C CA . ASN A 1 183 ? -8.768 15.359 2.271 1.00 97.69 183 ASN A CA 1
ATOM 1545 C C . ASN A 1 183 ? -7.311 15.827 2.318 1.00 97.69 183 ASN A C 1
ATOM 1547 O O . ASN A 1 183 ? -6.727 15.998 3.387 1.00 97.69 183 ASN A O 1
ATOM 1551 N N . TYR A 1 184 ? -6.708 16.067 1.156 1.00 94.44 184 TYR A N 1
ATOM 1552 C CA . TYR A 1 184 ? -5.290 16.422 1.096 1.00 94.44 184 TYR A CA 1
ATOM 1553 C C . TYR A 1 184 ? -4.981 17.859 1.519 1.00 94.44 184 TYR A C 1
ATOM 1555 O O . TYR A 1 184 ? -3.839 18.124 1.895 1.00 94.44 184 TYR A O 1
ATOM 1563 N N . ALA A 1 185 ? -5.958 18.769 1.505 1.00 93.94 185 ALA A N 1
ATOM 1564 C CA . ALA A 1 185 ? -5.736 20.164 1.879 1.00 93.94 185 ALA A CA 1
ATOM 1565 C C . ALA A 1 185 ? -5.437 20.308 3.378 1.00 93.94 185 ALA A C 1
ATOM 1567 O O . ALA A 1 185 ? -4.599 21.111 3.775 1.00 93.94 185 ALA A O 1
ATOM 1568 N N . ASN A 1 186 ? -6.093 19.500 4.212 1.00 95.19 186 ASN A N 1
ATOM 1569 C CA . ASN A 1 186 ? -5.899 19.499 5.665 1.00 95.19 186 ASN A CA 1
ATOM 1570 C C . ASN A 1 186 ? -5.337 18.173 6.207 1.00 95.19 186 ASN A C 1
ATOM 1572 O O . ASN A 1 186 ? -5.206 18.021 7.422 1.00 95.19 186 ASN A O 1
ATOM 1576 N N . LYS A 1 187 ? -5.004 17.235 5.310 1.00 95.75 187 LYS A N 1
ATOM 1577 C CA . LYS A 1 187 ? -4.528 15.874 5.595 1.00 95.75 187 LYS A CA 1
ATOM 1578 C C . LYS A 1 187 ? -5.455 15.073 6.514 1.00 95.75 187 LYS A C 1
ATOM 1580 O O . LYS A 1 187 ? -4.994 14.122 7.134 1.00 95.75 187 LYS A O 1
ATOM 1585 N N . LYS A 1 188 ? -6.732 15.439 6.638 1.00 97.94 188 LYS A N 1
ATOM 1586 C CA . LYS A 1 188 ? -7.679 14.667 7.447 1.00 97.94 188 LYS A CA 1
ATOM 1587 C C . LYS A 1 188 ? -8.044 13.377 6.734 1.00 97.94 188 LYS A C 1
ATOM 1589 O O . LYS A 1 188 ? -8.232 13.395 5.515 1.00 97.94 188 LYS A O 1
ATOM 1594 N N . TYR A 1 189 ? -8.184 12.305 7.498 1.00 98.12 189 TYR A N 1
ATOM 1595 C CA . TYR A 1 189 ? -8.690 11.035 7.003 1.00 98.12 189 TYR A CA 1
ATOM 1596 C C . TYR A 1 189 ? -9.837 10.514 7.871 1.00 98.12 189 TYR A C 1
ATOM 1598 O O . TYR A 1 189 ? -9.911 10.835 9.057 1.00 98.12 189 TYR A O 1
ATOM 1606 N N . SER A 1 190 ? -10.697 9.697 7.267 1.00 98.19 190 SER A N 1
ATOM 1607 C CA . SER A 1 190 ? -11.662 8.838 7.951 1.00 98.19 190 SER A CA 1
ATOM 1608 C C . SER A 1 190 ? -11.572 7.444 7.337 1.00 98.19 190 SER A C 1
ATOM 1610 O O . SER A 1 190 ? -11.590 7.285 6.115 1.00 98.19 190 SER A O 1
ATOM 1612 N N . TYR A 1 191 ? -11.392 6.439 8.181 1.00 98.25 191 TYR A N 1
ATOM 1613 C CA . TYR A 1 191 ? -11.238 5.045 7.805 1.00 98.25 191 TYR A CA 1
ATOM 1614 C C . TYR A 1 191 ? -12.286 4.208 8.522 1.00 98.25 191 TYR A C 1
ATOM 1616 O O . TYR A 1 191 ? -12.478 4.327 9.732 1.00 98.25 191 TYR A O 1
ATOM 1624 N N . TYR A 1 192 ? -12.922 3.318 7.771 1.00 98.06 192 TYR A N 1
ATOM 1625 C CA . TYR A 1 192 ? -13.948 2.425 8.276 1.00 98.06 192 TYR A CA 1
ATOM 1626 C C . TYR A 1 192 ? -13.734 1.021 7.732 1.00 98.06 192 TYR A C 1
ATOM 1628 O O . TYR A 1 192 ? -13.593 0.825 6.527 1.00 98.06 192 TYR A O 1
ATOM 1636 N N . TYR A 1 193 ? -13.802 0.027 8.604 1.00 97.12 193 TYR A N 1
ATOM 1637 C CA . TYR A 1 193 ? -13.857 -1.377 8.230 1.00 97.12 193 TYR A CA 1
ATOM 1638 C C . TYR A 1 193 ? -14.921 -2.089 9.047 1.00 97.12 193 TYR A C 1
ATOM 1640 O O . TYR A 1 193 ? -14.993 -1.918 10.261 1.00 97.12 193 TYR A O 1
ATOM 1648 N N . LYS A 1 194 ? -15.689 -2.963 8.399 1.00 97.31 194 LYS A N 1
ATOM 1649 C CA . LYS A 1 194 ? -16.617 -3.872 9.065 1.00 97.31 194 LYS A CA 1
ATOM 1650 C C . LYS A 1 194 ? -16.534 -5.258 8.461 1.00 97.31 194 LYS A C 1
ATOM 1652 O O . LYS A 1 194 ? -16.770 -5.436 7.270 1.00 97.31 194 LYS A O 1
ATOM 1657 N N . ASN A 1 195 ? -16.283 -6.247 9.306 1.00 96.31 195 ASN A N 1
ATOM 1658 C CA . ASN A 1 195 ? -16.467 -7.649 8.980 1.00 96.31 195 ASN A CA 1
ATOM 1659 C C . ASN A 1 195 ? -17.945 -8.016 9.173 1.00 96.31 195 ASN A C 1
ATOM 1661 O O . ASN A 1 195 ? -18.462 -7.998 10.288 1.00 96.31 195 ASN A O 1
ATOM 1665 N N . LEU A 1 196 ? -18.636 -8.355 8.092 1.00 95.69 196 LEU A N 1
ATOM 1666 C CA . LEU A 1 196 ? -20.051 -8.723 8.104 1.00 95.69 196 LEU A CA 1
ATOM 1667 C C . LEU A 1 196 ? -20.293 -10.121 8.688 1.00 95.69 196 LEU A C 1
ATOM 1669 O O . LEU A 1 196 ? -21.403 -10.399 9.128 1.00 95.69 196 LEU A O 1
ATOM 1673 N N . ARG A 1 197 ? -19.271 -10.989 8.724 1.00 93.94 197 ARG A N 1
ATOM 1674 C CA . ARG A 1 197 ? -19.377 -12.334 9.312 1.00 93.94 197 ARG A CA 1
ATOM 1675 C C . ARG A 1 197 ? -19.252 -12.315 10.831 1.00 93.94 197 ARG A C 1
ATOM 1677 O O . ARG A 1 197 ? -19.964 -13.053 11.498 1.00 93.94 197 ARG A O 1
ATOM 1684 N N . THR A 1 198 ? -18.332 -11.514 11.368 1.00 94.88 198 THR A N 1
ATOM 1685 C CA . THR A 1 198 ? -18.035 -11.482 12.813 1.00 94.88 198 THR A CA 1
ATOM 1686 C C . THR A 1 198 ? -18.611 -10.264 13.529 1.00 94.88 198 THR A C 1
ATOM 1688 O O . THR A 1 198 ? -18.604 -10.221 14.752 1.00 94.88 198 THR A O 1
ATOM 1691 N N . GLY A 1 199 ? -19.064 -9.245 12.793 1.00 93.69 199 GLY A N 1
ATOM 1692 C CA . GLY A 1 199 ? -19.501 -7.964 13.352 1.00 93.69 199 GLY A CA 1
ATOM 1693 C C . GLY A 1 199 ? -18.357 -7.037 13.782 1.00 93.69 199 GLY A C 1
ATOM 1694 O O . GLY A 1 199 ? -18.615 -5.884 14.131 1.00 93.69 199 GLY A O 1
ATOM 1695 N N . ARG A 1 200 ? -17.095 -7.495 13.726 1.00 94.44 200 ARG A N 1
ATOM 1696 C CA . ARG A 1 200 ? -15.922 -6.688 14.093 1.00 94.44 200 ARG A CA 1
ATOM 1697 C C . ARG A 1 200 ? -15.863 -5.427 13.237 1.00 94.44 200 ARG A C 1
ATOM 1699 O O . ARG A 1 200 ? -15.879 -5.515 12.010 1.00 94.44 200 ARG A O 1
ATOM 1706 N N . THR A 1 201 ? -15.735 -4.282 13.895 1.00 94.81 201 THR A N 1
ATOM 1707 C CA . THR A 1 201 ? -15.650 -2.966 13.254 1.00 94.81 201 THR A CA 1
ATOM 1708 C C . THR A 1 201 ? -14.359 -2.269 13.681 1.00 94.81 201 THR A C 1
ATOM 1710 O O . THR A 1 201 ? -13.869 -2.498 14.785 1.00 94.81 201 THR A O 1
ATOM 1713 N N . ILE A 1 202 ? -13.777 -1.477 12.784 1.00 93.62 202 ILE A N 1
ATOM 1714 C CA . ILE A 1 202 ? -12.646 -0.585 13.049 1.00 93.62 202 ILE A CA 1
ATOM 1715 C C . ILE A 1 202 ? -13.017 0.769 12.461 1.00 93.62 202 ILE A C 1
ATOM 1717 O O . ILE A 1 202 ? -13.359 0.848 11.282 1.00 93.62 202 ILE A O 1
ATOM 1721 N N . GLU A 1 203 ? -12.912 1.814 13.269 1.00 95.81 203 GLU A N 1
ATOM 1722 C CA . GLU A 1 203 ? -13.123 3.196 12.851 1.00 95.81 203 GLU A CA 1
ATOM 1723 C C . GLU A 1 203 ? -11.905 4.001 13.295 1.00 95.81 203 GLU A C 1
ATOM 1725 O O . GLU A 1 203 ? -11.457 3.863 14.435 1.00 95.81 203 GLU A O 1
ATOM 1730 N N . LYS A 1 204 ? -11.330 4.788 12.386 1.00 94.88 204 LYS A N 1
ATOM 1731 C CA . LYS A 1 204 ? -10.224 5.697 12.694 1.00 94.88 204 LYS A CA 1
ATOM 1732 C C . LYS A 1 204 ? -10.451 7.025 11.998 1.00 94.88 204 LYS A C 1
ATOM 1734 O O . LYS A 1 204 ? -10.758 7.058 10.810 1.00 94.88 204 LYS A O 1
ATOM 1739 N N . GLU A 1 205 ? -10.211 8.110 12.713 1.00 96.38 205 GLU A N 1
ATOM 1740 C CA . GLU A 1 205 ? -10.171 9.451 12.148 1.00 96.38 205 GLU A CA 1
ATOM 1741 C C . GLU A 1 205 ? -8.964 10.182 12.707 1.00 96.38 205 GLU A C 1
ATOM 1743 O O . GLU A 1 205 ? -8.626 10.035 13.879 1.00 96.38 205 GLU A O 1
ATOM 1748 N N . GLY A 1 206 ? -8.318 10.988 11.876 1.00 96.50 206 GLY A N 1
ATOM 1749 C CA . GLY A 1 206 ? -7.099 11.653 12.303 1.00 96.50 206 GLY A CA 1
ATOM 1750 C C . GLY A 1 206 ? -6.495 12.527 11.225 1.00 96.50 206 GLY A C 1
ATOM 1751 O O . GLY A 1 206 ? -7.164 12.955 10.274 1.00 96.50 206 GLY A O 1
ATOM 1752 N N . ARG A 1 207 ? -5.205 12.819 11.389 1.00 96.31 207 ARG A N 1
ATOM 1753 C CA . ARG A 1 207 ? -4.414 13.545 10.395 1.00 96.31 207 ARG A CA 1
ATOM 1754 C C . ARG A 1 207 ? -3.300 12.658 9.876 1.00 96.31 207 ARG A C 1
ATOM 1756 O O . ARG A 1 207 ? -2.552 12.077 10.641 1.00 96.31 207 ARG A O 1
ATOM 1763 N N . GLY A 1 208 ? -3.158 12.601 8.562 1.00 95.31 208 GLY A N 1
ATOM 1764 C CA . GLY A 1 208 ? -2.119 11.811 7.933 1.00 95.31 208 GLY A CA 1
ATOM 1765 C C . GLY A 1 208 ? -0.761 12.500 7.911 1.00 95.31 208 GLY A C 1
ATOM 1766 O O . GLY A 1 208 ? -0.653 13.727 7.778 1.00 95.31 208 GLY A O 1
ATOM 1767 N N . ARG A 1 209 ? 0.290 11.685 7.939 1.00 95.38 209 ARG A N 1
ATOM 1768 C CA . ARG A 1 209 ? 1.662 12.095 7.606 1.00 95.38 209 ARG A CA 1
ATOM 1769 C C . ARG A 1 209 ? 1.905 11.851 6.121 1.00 95.38 209 ARG A C 1
ATOM 1771 O O . ARG A 1 209 ? 1.279 10.978 5.533 1.00 95.38 209 ARG A O 1
ATOM 1778 N N . LYS A 1 210 ? 2.771 12.645 5.482 1.00 94.75 210 LYS A N 1
ATOM 1779 C CA . LYS A 1 210 ? 3.114 12.418 4.067 1.00 94.75 210 LYS A CA 1
ATOM 1780 C C . LYS A 1 210 ? 3.808 11.059 3.959 1.00 94.75 210 LYS A C 1
ATOM 1782 O O . LYS A 1 210 ? 4.696 10.795 4.755 1.00 94.75 210 LYS A O 1
ATOM 1787 N N . ILE A 1 211 ? 3.429 10.257 2.971 1.00 94.38 211 ILE A N 1
ATOM 1788 C CA . ILE A 1 211 ? 4.152 9.025 2.661 1.00 94.38 211 ILE A CA 1
ATOM 1789 C C . ILE A 1 211 ? 5.512 9.339 2.018 1.00 94.38 211 ILE A C 1
ATOM 1791 O O . ILE A 1 211 ? 5.601 10.157 1.100 1.00 94.38 211 ILE A O 1
ATOM 1795 N N . SER A 1 212 ? 6.558 8.696 2.518 1.00 95.44 212 SER A N 1
ATOM 1796 C CA . SER A 1 212 ? 7.911 8.664 1.955 1.00 95.44 212 SER A CA 1
ATOM 1797 C C . SER A 1 212 ? 8.637 7.401 2.405 1.00 95.44 212 SER A C 1
ATOM 1799 O O . SER A 1 212 ? 8.253 6.792 3.412 1.00 95.44 212 SER A O 1
ATOM 1801 N N . ARG A 1 213 ? 9.725 7.053 1.715 1.00 95.50 213 ARG A N 1
ATOM 1802 C CA . ARG A 1 213 ? 10.615 5.948 2.104 1.00 95.50 213 ARG A CA 1
ATOM 1803 C C . ARG A 1 213 ? 11.080 6.026 3.565 1.00 95.50 213 ARG A C 1
ATOM 1805 O O . ARG A 1 213 ? 11.109 5.012 4.253 1.00 95.50 213 ARG A O 1
ATOM 1812 N N . GLU A 1 214 ? 11.368 7.224 4.076 1.00 95.62 214 GLU A N 1
ATOM 1813 C CA . GLU A 1 214 ? 11.756 7.434 5.476 1.00 95.62 214 GLU A CA 1
ATOM 1814 C C . GLU A 1 214 ? 10.590 7.187 6.428 1.00 95.62 214 GLU A C 1
ATOM 1816 O O . GLU A 1 214 ? 10.754 6.477 7.413 1.00 95.62 214 GLU A O 1
ATOM 1821 N N . THR A 1 215 ? 9.417 7.761 6.144 1.00 95.56 215 THR A N 1
ATOM 1822 C CA . THR A 1 215 ? 8.259 7.614 7.041 1.00 95.56 215 THR A CA 1
ATOM 1823 C C . THR A 1 215 ? 7.787 6.170 7.137 1.00 95.56 215 THR A C 1
ATOM 1825 O O . THR A 1 215 ? 7.459 5.728 8.229 1.00 95.56 215 THR A O 1
ATOM 1828 N N . VAL A 1 216 ? 7.803 5.423 6.027 1.00 95.94 216 VAL A N 1
ATOM 1829 C CA . VAL A 1 216 ? 7.417 4.008 6.027 1.00 95.94 216 VAL A CA 1
ATOM 1830 C C . VAL A 1 216 ? 8.443 3.169 6.776 1.00 95.94 216 VAL A C 1
ATOM 1832 O O . VAL A 1 216 ? 8.063 2.382 7.633 1.00 95.94 216 VAL A O 1
ATOM 1835 N N . TYR A 1 217 ? 9.736 3.351 6.495 1.00 96.12 217 TYR A N 1
ATOM 1836 C CA . TYR A 1 217 ? 10.786 2.608 7.190 1.00 96.12 217 TYR A CA 1
ATOM 1837 C C . TYR A 1 217 ? 10.775 2.862 8.702 1.00 96.12 217 TYR A C 1
ATOM 1839 O O . TYR A 1 217 ? 10.827 1.907 9.471 1.00 96.12 217 TYR A O 1
ATOM 1847 N N . ASN A 1 218 ? 10.675 4.125 9.127 1.00 95.12 218 ASN A N 1
ATOM 1848 C CA . ASN A 1 218 ? 10.648 4.462 10.549 1.00 95.12 218 ASN A CA 1
ATOM 1849 C C . ASN A 1 218 ? 9.421 3.860 11.235 1.00 95.12 218 ASN A C 1
ATOM 1851 O O . ASN A 1 218 ? 9.568 3.260 12.286 1.00 95.12 218 ASN A O 1
ATOM 1855 N N . GLU A 1 219 ? 8.245 3.924 10.606 1.00 95.00 219 GLU A N 1
ATOM 1856 C CA . GLU A 1 219 ? 7.034 3.337 11.180 1.00 95.00 219 GLU A CA 1
ATOM 1857 C C . GLU A 1 219 ? 7.164 1.822 11.392 1.00 95.00 219 GLU A C 1
ATOM 1859 O O . GLU A 1 219 ? 6.777 1.313 12.440 1.00 95.00 219 GLU A O 1
ATOM 1864 N N . LEU A 1 220 ? 7.748 1.103 10.424 1.00 93.62 220 LEU A N 1
ATOM 1865 C CA . LEU A 1 220 ? 8.031 -0.331 10.561 1.00 93.62 220 LEU A CA 1
ATOM 1866 C C . LEU A 1 220 ? 9.041 -0.607 11.675 1.00 93.62 220 LEU A C 1
ATOM 1868 O O . LEU A 1 220 ? 8.872 -1.543 12.452 1.00 93.62 220 LEU A O 1
ATOM 1872 N N . LYS A 1 221 ? 10.099 0.202 11.740 1.00 93.38 221 LYS A N 1
ATOM 1873 C CA . LYS A 1 221 ? 11.166 0.055 12.723 1.00 93.38 221 LYS A CA 1
ATOM 1874 C C . LYS A 1 221 ? 10.672 0.308 14.146 1.00 93.38 221 LYS A C 1
ATOM 1876 O O . LYS A 1 221 ? 10.962 -0.503 15.019 1.00 93.38 221 LYS 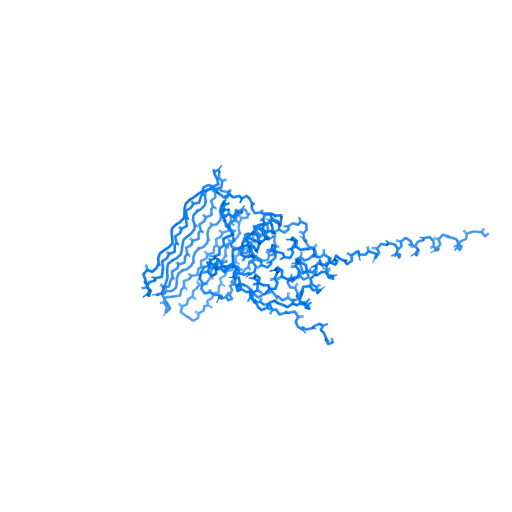A O 1
ATOM 1881 N N . ASP A 1 222 ? 9.955 1.406 14.362 1.00 91.31 222 ASP A N 1
ATOM 1882 C CA . ASP A 1 222 ? 9.452 1.823 15.674 1.00 91.31 222 ASP A CA 1
ATOM 1883 C C . ASP A 1 222 ? 8.490 0.760 16.212 1.00 91.31 222 ASP A C 1
ATOM 1885 O O . ASP A 1 222 ? 8.691 0.212 17.294 1.00 91.31 222 ASP A O 1
ATOM 1889 N N . SER A 1 223 ? 7.549 0.347 15.365 1.00 86.69 223 SER A N 1
ATOM 1890 C CA . SER A 1 223 ? 6.625 -0.747 15.639 1.00 86.69 223 SER A CA 1
ATOM 1891 C C . SER A 1 223 ? 7.315 -2.060 16.034 1.00 86.69 223 SER A C 1
ATOM 1893 O O . SER A 1 223 ? 6.934 -2.731 16.989 1.00 86.69 223 SER A O 1
ATOM 1895 N N . TYR A 1 224 ? 8.365 -2.439 15.302 1.00 86.12 224 TYR A N 1
ATOM 1896 C CA . TYR A 1 224 ? 9.119 -3.659 15.576 1.00 86.12 224 TYR A CA 1
ATOM 1897 C C . TYR A 1 224 ? 9.898 -3.604 16.898 1.00 86.12 224 TYR A C 1
ATOM 1899 O O . TYR A 1 224 ? 10.097 -4.625 17.561 1.00 86.12 224 TYR A O 1
ATOM 1907 N N . GLN A 1 225 ? 10.371 -2.417 17.281 1.00 84.88 225 GLN A N 1
ATOM 1908 C CA . GLN A 1 225 ? 11.072 -2.210 18.545 1.00 84.88 225 GLN A CA 1
ATOM 1909 C C . GLN A 1 225 ? 10.116 -2.250 19.740 1.00 84.88 225 GLN A C 1
ATOM 1911 O O . GLN A 1 225 ? 10.469 -2.847 20.759 1.00 84.88 225 GLN A O 1
ATOM 1916 N N . GLU A 1 226 ? 8.914 -1.685 19.605 1.00 79.19 226 GLU A N 1
ATOM 1917 C CA . GLU A 1 226 ? 7.848 -1.789 20.609 1.00 79.19 226 GLU A CA 1
ATOM 1918 C C . GLU A 1 226 ? 7.509 -3.261 20.895 1.00 79.19 226 GLU A C 1
ATOM 1920 O O . GLU A 1 226 ? 7.619 -3.699 22.045 1.00 79.19 226 GLU A O 1
ATOM 1925 N N . ASP A 1 227 ? 7.277 -4.057 19.846 1.00 71.50 227 ASP A N 1
ATOM 1926 C CA . ASP A 1 227 ? 7.024 -5.503 19.933 1.00 71.50 227 ASP A CA 1
ATOM 1927 C C . ASP A 1 227 ? 8.158 -6.293 20.618 1.00 71.50 227 ASP A C 1
ATOM 1929 O O . ASP A 1 227 ? 7.909 -7.312 21.264 1.00 71.50 227 ASP A O 1
ATOM 1933 N N . LYS A 1 228 ? 9.423 -5.869 20.473 1.00 67.69 228 LYS A N 1
ATOM 1934 C CA . LYS A 1 228 ? 10.573 -6.514 21.142 1.00 67.69 228 LYS A CA 1
ATOM 1935 C C . LYS A 1 228 ? 10.690 -6.131 22.624 1.00 67.69 228 LYS A C 1
ATOM 1937 O O . LYS A 1 228 ? 11.361 -6.843 23.371 1.00 67.69 228 LYS A O 1
ATOM 1942 N N . SER A 1 229 ? 10.096 -5.014 23.044 1.00 60.78 229 SER A N 1
ATOM 1943 C CA . SER A 1 229 ? 10.234 -4.474 24.402 1.00 60.78 229 SER A CA 1
ATOM 1944 C C . SER A 1 229 ? 9.150 -4.953 25.375 1.00 60.78 229 SER A C 1
ATOM 1946 O O . SER A 1 229 ? 9.414 -5.070 26.575 1.00 60.78 229 SER A O 1
ATOM 1948 N N . GLU A 1 230 ? 7.960 -5.302 24.877 1.00 54.56 230 GLU A N 1
ATOM 1949 C CA . GLU A 1 230 ? 6.877 -5.851 25.693 1.00 54.56 230 GLU A CA 1
ATOM 1950 C C . GLU A 1 230 ? 6.979 -7.385 25.766 1.00 54.56 230 GLU A C 1
ATOM 1952 O O . GLU A 1 230 ? 6.626 -8.112 24.844 1.00 54.56 230 GLU A O 1
ATOM 1957 N N . ASN A 1 231 ? 7.464 -7.894 26.904 1.00 45.50 231 ASN A N 1
ATOM 1958 C CA . ASN A 1 231 ? 7.610 -9.320 27.249 1.00 45.50 231 ASN A CA 1
ATOM 1959 C C . ASN A 1 231 ? 6.262 -10.080 27.405 1.00 45.50 231 ASN A C 1
ATOM 1961 O O . ASN A 1 231 ? 6.119 -10.949 28.267 1.00 45.50 231 ASN A O 1
ATOM 1965 N N . GLY A 1 232 ? 5.248 -9.767 26.603 1.00 37.94 232 GLY A N 1
ATOM 1966 C CA . GLY A 1 232 ? 3.936 -10.393 26.692 1.00 37.94 232 GLY A CA 1
ATOM 1967 C C . GLY A 1 232 ? 3.021 -9.985 25.550 1.00 37.94 232 GLY A C 1
ATOM 1968 O O . GLY A 1 232 ? 2.547 -8.861 25.532 1.00 37.94 232 GLY A O 1
ATOM 1969 N N . ASP A 1 233 ? 2.804 -10.921 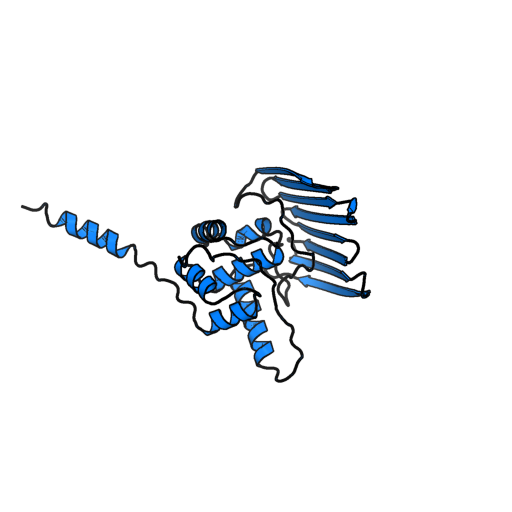24.625 1.00 41.09 233 ASP A N 1
ATOM 1970 C CA . ASP A 1 233 ? 1.557 -11.255 23.908 1.00 41.09 233 ASP A CA 1
ATOM 1971 C C . ASP A 1 233 ? 0.468 -10.170 23.715 1.00 41.09 233 ASP A C 1
ATOM 1973 O O . ASP A 1 233 ? -0.725 -10.455 23.779 1.00 41.09 233 ASP A O 1
ATOM 1977 N N . ASN A 1 234 ? 0.856 -8.925 23.439 1.00 31.66 234 ASN A N 1
ATOM 1978 C CA . ASN A 1 234 ? -0.038 -7.859 22.976 1.00 31.66 234 ASN A CA 1
ATOM 1979 C C . ASN A 1 234 ? 0.201 -7.521 21.499 1.00 31.66 234 ASN A C 1
ATOM 1981 O O . ASN A 1 234 ? -0.295 -6.503 21.017 1.00 31.66 234 ASN A O 1
ATOM 1985 N N . GLY A 1 235 ? 0.936 -8.395 20.795 1.00 33.38 235 GLY A N 1
ATOM 1986 C CA . GLY A 1 235 ? 1.461 -8.201 19.449 1.00 33.38 235 GLY A CA 1
ATOM 1987 C C . GLY A 1 235 ? 0.467 -7.516 18.524 1.00 33.38 235 GLY A C 1
ATOM 1988 O O . GLY A 1 235 ? -0.500 -8.123 18.044 1.00 33.38 235 GLY A O 1
ATOM 1989 N N . ILE A 1 236 ? 0.742 -6.249 18.220 1.00 39.09 236 ILE A N 1
ATOM 1990 C CA . ILE A 1 236 ? 0.245 -5.672 16.985 1.00 39.09 236 ILE A CA 1
ATOM 1991 C C . ILE A 1 236 ? 1.083 -6.354 15.913 1.00 39.09 236 ILE A C 1
ATOM 1993 O O . ILE A 1 236 ? 2.130 -5.864 15.525 1.00 39.09 236 ILE A O 1
ATOM 1997 N N . ASP A 1 237 ? 0.630 -7.525 15.466 1.00 54.66 237 ASP A N 1
ATOM 1998 C CA . ASP A 1 237 ? 1.283 -8.269 14.397 1.00 54.66 237 ASP A CA 1
ATOM 1999 C C . ASP A 1 237 ? 1.225 -7.415 13.121 1.00 54.66 237 ASP A C 1
ATOM 2001 O O . ASP A 1 237 ? 0.239 -7.425 12.362 1.00 54.66 237 ASP A O 1
ATOM 2005 N N . ILE A 1 238 ? 2.262 -6.596 12.914 1.00 64.44 238 ILE A N 1
ATOM 2006 C CA . ILE A 1 238 ? 2.471 -5.794 11.709 1.00 64.44 238 ILE A CA 1
ATOM 2007 C C . ILE A 1 238 ? 3.005 -6.743 10.661 1.00 64.44 238 ILE A C 1
ATOM 2009 O O . ILE A 1 238 ? 4.156 -6.730 10.247 1.00 64.44 238 ILE A O 1
ATOM 2013 N N . SER A 1 239 ? 2.095 -7.619 10.266 1.00 79.25 239 SER A N 1
ATOM 2014 C CA . SER A 1 239 ? 2.305 -8.585 9.228 1.00 79.25 239 SER A CA 1
ATOM 2015 C C . SER A 1 239 ? 1.540 -8.138 7.996 1.00 79.25 239 SER A C 1
ATOM 2017 O O . SER A 1 239 ? 0.306 -8.005 7.990 1.00 79.25 239 SER A O 1
ATOM 2019 N N . PHE A 1 240 ? 2.303 -7.861 6.952 1.00 82.50 240 PHE A N 1
ATOM 2020 C CA . PHE A 1 240 ? 1.821 -7.556 5.627 1.00 82.50 240 PHE A CA 1
ATOM 2021 C C . PHE A 1 240 ? 1.951 -8.805 4.778 1.00 82.50 240 PHE A C 1
ATOM 2023 O O . PHE A 1 240 ? 3.036 -9.344 4.579 1.00 82.50 240 PHE A O 1
ATOM 2030 N N . ASP A 1 241 ? 0.835 -9.248 4.220 1.00 82.12 241 ASP A N 1
ATOM 2031 C CA . ASP A 1 241 ? 0.897 -10.275 3.201 1.00 82.12 241 ASP A CA 1
ATOM 2032 C C . ASP A 1 241 ? 1.473 -9.618 1.927 1.00 82.12 241 ASP A C 1
ATOM 2034 O O . ASP A 1 241 ? 0.871 -8.676 1.404 1.00 82.12 241 ASP A O 1
ATOM 2038 N N . ILE A 1 242 ? 2.507 -10.179 1.295 1.00 83.81 242 ILE A N 1
ATOM 2039 C CA . ILE A 1 242 ? 2.952 -9.800 -0.067 1.00 83.81 242 ILE A CA 1
ATOM 2040 C C . ILE A 1 242 ? 2.777 -10.978 -1.047 1.00 83.81 242 ILE A C 1
ATOM 2042 O O . ILE A 1 242 ? 2.310 -12.039 -0.656 1.00 83.81 242 ILE A O 1
ATOM 2046 N N . ILE A 1 243 ? 2.911 -10.748 -2.353 1.00 82.88 243 ILE A N 1
ATOM 2047 C CA . ILE A 1 243 ? 3.050 -11.811 -3.356 1.00 82.88 243 ILE A CA 1
ATOM 2048 C C . ILE A 1 243 ? 4.344 -11.493 -4.099 1.00 82.88 243 ILE A C 1
ATOM 2050 O O . ILE A 1 243 ? 4.385 -10.507 -4.838 1.00 82.88 243 ILE A O 1
ATOM 2054 N N . ILE A 1 244 ? 5.383 -12.289 -3.883 1.00 83.44 244 ILE A N 1
ATOM 2055 C CA . ILE A 1 244 ? 6.713 -12.079 -4.454 1.00 83.44 244 ILE A CA 1
ATOM 2056 C C . ILE A 1 244 ? 7.136 -13.305 -5.260 1.00 83.44 244 ILE A C 1
ATOM 2058 O O . ILE A 1 244 ? 6.761 -14.429 -4.935 1.00 83.44 244 ILE A O 1
ATOM 2062 N N . ASP A 1 245 ? 7.824 -13.072 -6.372 1.00 85.75 245 ASP A N 1
ATOM 2063 C CA . ASP A 1 245 ? 8.433 -14.129 -7.177 1.00 85.75 245 ASP A CA 1
ATOM 2064 C C . ASP A 1 245 ? 9.662 -13.572 -7.893 1.00 85.75 245 ASP A C 1
ATOM 2066 O O . ASP A 1 245 ? 9.570 -12.971 -8.969 1.00 85.75 245 ASP A O 1
ATOM 2070 N N . LEU A 1 246 ? 10.808 -13.734 -7.239 1.00 83.06 246 LEU A N 1
ATOM 2071 C CA . LEU A 1 246 ? 12.125 -13.353 -7.750 1.00 83.06 246 LEU A CA 1
ATOM 2072 C C . LEU A 1 246 ? 12.972 -14.593 -8.091 1.00 83.06 246 LEU A C 1
ATOM 2074 O O . LEU A 1 246 ? 14.168 -14.482 -8.355 1.00 83.06 246 LEU A O 1
ATOM 2078 N N . SER A 1 247 ? 12.334 -15.770 -8.108 1.00 64.75 247 SER A N 1
ATOM 2079 C CA . SER A 1 247 ? 12.975 -17.089 -8.087 1.00 64.75 247 SER A CA 1
ATOM 2080 C C . SER A 1 247 ? 13.695 -17.484 -9.386 1.00 64.75 247 SER A C 1
ATOM 2082 O O . SER A 1 247 ? 14.553 -18.366 -9.372 1.00 64.75 247 SER A O 1
ATOM 2084 N N . ASP A 1 248 ? 13.455 -16.777 -10.493 1.00 54.59 248 ASP A N 1
ATOM 2085 C CA . ASP A 1 248 ? 14.035 -17.064 -11.816 1.00 54.59 248 ASP A CA 1
ATOM 2086 C C . ASP A 1 248 ? 15.531 -16.689 -11.975 1.00 54.59 248 ASP A C 1
ATOM 2088 O O . ASP A 1 248 ? 16.034 -16.616 -13.096 1.00 54.59 248 ASP A O 1
ATOM 2092 N N . LEU A 1 249 ? 16.272 -16.418 -10.892 1.00 51.44 249 LEU A N 1
ATOM 2093 C CA . LEU A 1 249 ? 17.627 -15.837 -10.970 1.00 51.44 249 LEU A CA 1
ATOM 2094 C C . LEU A 1 249 ? 18.706 -16.537 -10.134 1.00 51.44 249 LEU A C 1
ATOM 2096 O O . LEU A 1 249 ? 19.854 -16.089 -10.135 1.00 51.44 249 LEU A O 1
ATOM 2100 N N . LEU A 1 250 ? 18.363 -17.627 -9.444 1.00 48.69 250 LEU A N 1
ATOM 2101 C CA . LEU A 1 250 ? 19.338 -18.499 -8.771 1.00 48.69 250 LEU A CA 1
ATOM 2102 C C . LEU A 1 250 ? 19.759 -19.711 -9.628 1.00 48.69 250 LEU A C 1
ATOM 2104 O O . LEU A 1 250 ? 20.532 -20.541 -9.152 1.00 48.69 250 LEU A O 1
ATOM 2108 N N . ASN A 1 251 ? 19.294 -19.786 -10.883 1.00 43.06 251 ASN A N 1
ATOM 2109 C CA . ASN A 1 251 ? 19.732 -20.757 -11.894 1.00 43.06 251 ASN A CA 1
ATOM 2110 C C . ASN A 1 251 ? 20.543 -20.090 -13.008 1.00 43.06 251 ASN A C 1
ATOM 2112 O O . ASN A 1 251 ? 20.089 -19.043 -13.522 1.00 43.06 251 ASN A O 1
#

Radius of gyration: 21.27 Å; chains: 1; bounding box: 78×41×56 Å

Foldseek 3Di:
DPPVVVVVVVVVVVVVVPPLVLQDADPLLQVLVPQQEDPDHPVNVSVLSNLVAYSLLVLLVQLLQLQLLDEAEPVNSNVCSVVSVCSLVCSVQSLHPQFAFPQAGDHDPDDRDDADGDPPPDQFDWDWDDDDQKIWIWTHHHQWIWTWIDRVVQQWTWIWTGDPQWTWTWIDTPFKTWIWIAGNVQQWIWIWIAGPVPRDIDIDIDHTDGDDSVVSSVRSVVLVVVVVPDPDDPDPSSHRYGNYDHPPPVD